Protein AF-A0A142BJ63-F1 (afdb_monomer)

pLDDT: mean 92.99, std 8.89, range [49.41, 98.56]

Organism: NCBI:txid570277

Foldseek 3Di:
DEAEPEAPQVHDLVVSLVVLLVVCVVPVPDPPDPAYEYEYFHQDPDPCVQQPQFKGKDWGSLLVSCVVNVVPDRYHYYYPLSDDPDDDDPDPDDDWAKAWADDNTMIMMGTHHPVGLHLLVRLLVLVVPPRDDDPVWPLVVQSVCSVVPRHPDDDPVVNVVSRSRNSVSNVVVVVVVD

Secondary structure (DSSP, 8-state):
-EEEEEE-TTS-HHHHHHHHHHHHHHHTTSTT---EEEEEE---S-GGGSS-SSEEEEE-HHHHHHHHHHTTS-EE--BSTT---S-----S-----EEEEE-SSEEEEEE--GGGTHHHHHHHHHHTSTT----SSHHHHHHHHHHTT--S--SHHHHHHHHHHHHHHHHHHHHH--

Structure (mmCIF, N/CA/C/O backbone):
data_AF-A0A142BJ63-F1
#
_entry.id   AF-A0A142BJ63-F1
#
loop_
_atom_site.group_PDB
_atom_site.id
_atom_site.type_symbol
_atom_site.label_atom_id
_atom_site.label_alt_id
_atom_site.label_comp_id
_atom_site.label_asym_id
_atom_site.label_entity_id
_atom_site.label_seq_id
_atom_site.pdbx_PDB_ins_code
_atom_site.Cartn_x
_atom_site.Cartn_y
_atom_site.Cartn_z
_atom_site.occupancy
_atom_site.B_iso_or_equiv
_atom_site.auth_seq_id
_atom_site.auth_comp_id
_atom_site.auth_asym_id
_atom_site.auth_atom_id
_atom_site.pdbx_PDB_model_num
ATOM 1 N N . MET A 1 1 ? -19.275 0.288 13.506 1.00 95.31 1 MET A N 1
ATOM 2 C CA . MET A 1 1 ? -18.939 1.720 13.629 1.00 95.31 1 MET A CA 1
ATOM 3 C C . MET A 1 1 ? -17.572 1.943 13.014 1.00 95.31 1 MET A C 1
ATOM 5 O O . MET A 1 1 ? -16.694 1.123 13.258 1.00 95.31 1 MET A O 1
ATOM 9 N N . PHE A 1 2 ? -17.399 3.014 12.244 1.00 96.75 2 PHE A N 1
ATOM 10 C CA . PHE A 1 2 ? -16.100 3.409 11.699 1.00 96.75 2 PHE A CA 1
ATOM 11 C C . PHE A 1 2 ? -15.553 4.609 12.475 1.00 96.75 2 PHE A C 1
ATOM 13 O O . PHE A 1 2 ? -16.287 5.568 12.704 1.00 96.75 2 PHE A O 1
ATOM 20 N N . LEU A 1 3 ? -14.291 4.533 12.898 1.00 97.50 3 LEU A N 1
ATOM 21 C CA . LEU A 1 3 ? -13.547 5.629 13.516 1.00 97.50 3 LEU A CA 1
ATOM 22 C C . LEU A 1 3 ? -12.537 6.151 12.506 1.00 97.50 3 LEU A C 1
ATOM 24 O O . LEU A 1 3 ? -11.517 5.508 12.274 1.00 97.50 3 LEU A O 1
ATOM 28 N N . ASP A 1 4 ? -12.851 7.280 11.883 1.00 96.25 4 ASP A N 1
ATOM 29 C CA . ASP A 1 4 ? -12.076 7.795 10.763 1.00 96.25 4 ASP A CA 1
ATOM 30 C C . ASP A 1 4 ? -11.052 8.857 11.191 1.00 96.25 4 ASP A C 1
ATOM 32 O O . ASP A 1 4 ? -11.410 9.960 11.607 1.00 96.25 4 ASP A O 1
ATOM 36 N N . ALA A 1 5 ? -9.771 8.515 11.072 1.00 95.56 5 ALA A N 1
ATOM 37 C CA . ALA A 1 5 ? -8.634 9.392 11.327 1.00 95.56 5 ALA A CA 1
ATOM 38 C C . ALA A 1 5 ? -8.115 10.108 10.068 1.00 95.56 5 ALA A C 1
ATOM 40 O O . ALA A 1 5 ? -7.161 10.880 10.155 1.00 95.56 5 ALA A O 1
ATOM 41 N N . ASN A 1 6 ? -8.752 9.910 8.911 1.00 94.19 6 ASN A N 1
ATOM 42 C CA . ASN A 1 6 ? -8.402 10.533 7.638 1.00 94.19 6 ASN A CA 1
ATOM 43 C C . ASN A 1 6 ? -6.927 10.293 7.241 1.00 94.19 6 ASN A C 1
ATOM 45 O O . ASN A 1 6 ? -6.412 9.177 7.325 1.00 94.19 6 ASN A O 1
ATOM 49 N N . PHE A 1 7 ? -6.250 11.329 6.734 1.00 94.19 7 PHE A N 1
ATOM 50 C CA . PHE A 1 7 ? -4.853 11.276 6.315 1.00 94.19 7 PHE A CA 1
ATOM 51 C C . PHE A 1 7 ? -3.913 11.498 7.506 1.00 94.19 7 PHE A C 1
ATOM 53 O O . PHE A 1 7 ? -3.945 12.562 8.120 1.00 94.19 7 PHE A O 1
ATOM 60 N N . ILE A 1 8 ? -3.042 10.528 7.797 1.00 95.00 8 ILE A N 1
ATOM 61 C CA . ILE A 1 8 ? -2.273 10.492 9.057 1.00 95.00 8 ILE A CA 1
ATOM 62 C C . ILE A 1 8 ? -0.755 10.671 8.897 1.00 95.00 8 ILE A C 1
ATOM 64 O O . ILE A 1 8 ? -0.024 10.512 9.870 1.00 95.00 8 ILE A O 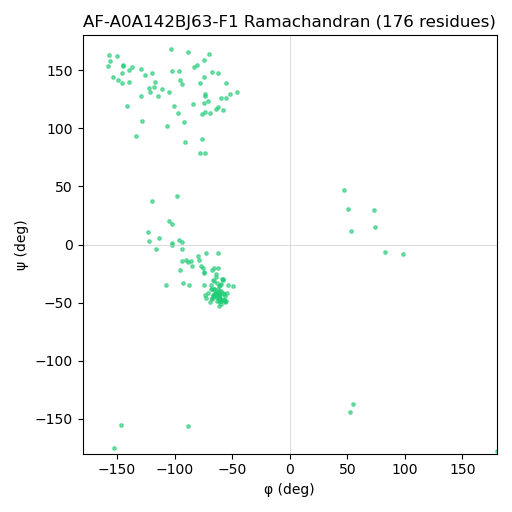1
ATOM 68 N N . ARG A 1 9 ? -0.240 10.963 7.693 1.00 93.06 9 ARG A N 1
ATOM 69 C CA . ARG A 1 9 ? 1.223 11.037 7.475 1.00 93.06 9 ARG A CA 1
ATOM 70 C C . ARG A 1 9 ? 1.896 12.215 8.169 1.00 93.06 9 ARG A C 1
ATOM 72 O O . ARG A 1 9 ? 3.018 12.066 8.638 1.00 93.06 9 ARG A O 1
ATOM 79 N N . ASP A 1 10 ? 1.200 13.341 8.248 1.00 91.38 10 ASP A N 1
ATOM 80 C CA . ASP A 1 10 ? 1.746 14.594 8.777 1.00 91.38 10 ASP A CA 1
ATOM 81 C C . ASP A 1 10 ? 1.270 14.864 10.219 1.00 91.38 10 ASP A C 1
ATOM 83 O O . ASP A 1 10 ? 1.329 15.992 10.704 1.00 91.38 10 ASP A O 1
ATOM 87 N N . ILE A 1 11 ? 0.766 13.828 10.902 1.00 92.00 11 ILE A N 1
ATOM 88 C CA . ILE A 1 11 ? 0.196 13.891 12.254 1.00 92.00 11 ILE A CA 1
ATOM 89 C C . ILE A 1 11 ? 0.907 12.861 13.142 1.00 92.00 11 ILE A C 1
ATOM 91 O O . ILE A 1 11 ? 1.282 11.778 12.684 1.00 92.00 11 ILE A O 1
ATOM 95 N N . SER A 1 12 ? 1.088 13.185 14.426 1.00 94.12 12 SER A N 1
ATOM 96 C CA . SER A 1 12 ? 1.651 12.249 15.403 1.00 94.12 12 SER A CA 1
ATOM 97 C C . SER A 1 12 ? 0.788 10.989 15.519 1.00 94.12 12 SER A C 1
ATOM 99 O O . SER A 1 12 ? -0.409 11.064 15.797 1.00 94.12 12 SER A O 1
ATOM 101 N N . GLN A 1 13 ? 1.413 9.823 15.348 1.00 93.25 13 GLN A N 1
ATOM 102 C CA . GLN A 1 13 ? 0.734 8.529 15.456 1.00 93.25 13 GLN A CA 1
ATOM 103 C C . GLN A 1 13 ? 0.191 8.280 16.867 1.00 93.25 13 GLN A C 1
ATOM 105 O O . GLN A 1 13 ? -0.884 7.699 17.002 1.00 93.25 13 GLN A O 1
ATOM 110 N N . ASP A 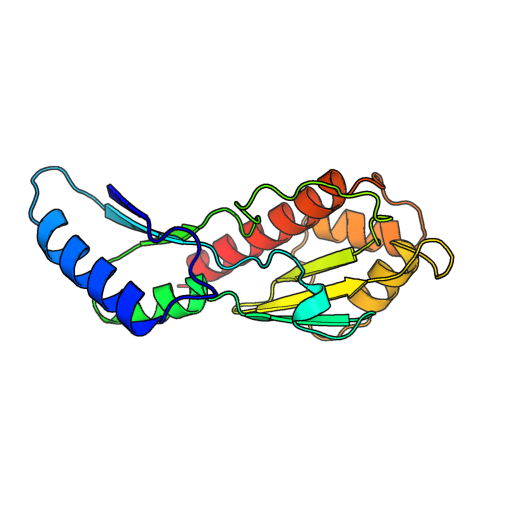1 14 ? 0.882 8.770 17.899 1.00 94.19 14 ASP A N 1
ATOM 111 C CA . ASP A 1 14 ? 0.429 8.650 19.287 1.00 94.19 14 ASP A CA 1
ATOM 112 C C . ASP A 1 14 ? -0.842 9.475 19.512 1.00 94.19 14 ASP A C 1
ATOM 114 O O . ASP A 1 14 ? -1.823 8.963 20.041 1.00 94.19 14 ASP A O 1
ATOM 118 N N . GLN A 1 15 ? -0.884 10.710 18.993 1.00 95.81 15 GLN A N 1
ATOM 119 C CA . GLN A 1 15 ? -2.080 11.557 19.082 1.00 95.81 15 GLN A CA 1
ATOM 120 C C . GLN A 1 15 ? -3.285 10.921 18.378 1.00 95.81 15 GLN A C 1
ATOM 122 O O . GLN A 1 15 ? -4.398 10.952 18.903 1.00 95.81 15 GLN A O 1
ATOM 127 N N . VAL A 1 16 ? -3.072 10.327 17.198 1.00 97.12 16 VAL A N 1
ATOM 128 C CA . VAL A 1 16 ? -4.134 9.617 16.469 1.00 97.12 16 VAL A CA 1
ATOM 129 C C . VAL A 1 16 ? -4.584 8.370 17.236 1.00 97.12 16 VAL A C 1
ATOM 131 O O . VAL A 1 16 ? -5.785 8.128 17.357 1.00 97.12 16 VAL A O 1
ATOM 134 N N . SER A 1 17 ? -3.642 7.593 17.780 1.00 96.94 17 SER A N 1
ATOM 135 C CA . SER A 1 17 ? -3.943 6.407 18.586 1.00 96.94 17 SER A CA 1
ATOM 136 C C . SER A 1 17 ? -4.782 6.760 19.812 1.00 96.94 17 SER A C 1
ATOM 138 O O . SER A 1 17 ? -5.789 6.100 20.059 1.00 96.94 17 SER A O 1
ATOM 140 N N . ASP A 1 18 ? -4.393 7.785 20.567 1.00 97.00 18 ASP A N 1
ATOM 141 C CA . ASP A 1 18 ? -5.086 8.184 21.793 1.00 97.00 18 ASP A CA 1
ATOM 142 C C . ASP A 1 18 ? -6.517 8.654 21.491 1.00 97.00 18 ASP A C 1
ATOM 144 O O . ASP A 1 18 ? -7.467 8.242 22.159 1.00 97.00 18 ASP A O 1
ATOM 148 N N . ALA A 1 19 ? -6.701 9.434 20.419 1.00 97.31 19 ALA A N 1
ATOM 149 C CA . ALA A 1 19 ? -8.019 9.898 19.987 1.00 97.31 19 ALA A CA 1
ATOM 150 C C . ALA A 1 19 ? -8.950 8.744 19.561 1.00 97.31 19 ALA A C 1
ATOM 152 O O . ALA A 1 19 ? -10.145 8.743 19.892 1.00 97.31 19 ALA A O 1
ATOM 153 N N . ILE A 1 20 ? -8.422 7.747 18.840 1.00 97.88 20 ILE A N 1
ATOM 154 C CA . ILE A 1 20 ? -9.187 6.552 18.455 1.00 97.88 20 ILE A CA 1
ATOM 155 C C . ILE A 1 20 ? -9.532 5.718 19.691 1.00 97.88 20 ILE A C 1
ATOM 157 O O . ILE A 1 20 ? -10.673 5.275 19.815 1.00 97.88 20 ILE A O 1
ATOM 161 N N . GLU A 1 21 ? -8.590 5.522 20.614 1.00 97.62 21 GLU A N 1
ATOM 162 C CA . GLU A 1 21 ? -8.817 4.754 21.839 1.00 97.62 21 GLU A CA 1
ATOM 163 C C . GLU A 1 21 ? -9.898 5.399 22.721 1.00 97.62 21 GLU A C 1
ATOM 165 O O . GLU A 1 21 ? -10.820 4.719 23.185 1.00 97.62 21 GLU A O 1
ATOM 170 N N . GLU A 1 22 ? -9.843 6.719 22.908 1.00 97.06 22 GLU A N 1
ATOM 171 C CA . GLU A 1 22 ? -10.862 7.456 23.656 1.00 97.06 22 GLU A CA 1
ATOM 172 C C . GLU A 1 22 ? -12.245 7.323 22.996 1.00 97.06 22 GLU A C 1
ATOM 174 O O . GLU A 1 22 ? -13.249 7.055 23.667 1.00 97.06 22 GLU A O 1
ATOM 179 N N . SER A 1 23 ? -12.303 7.457 21.668 1.00 97.25 23 SER A N 1
ATOM 180 C CA . SER A 1 23 ? -13.542 7.320 20.893 1.00 97.25 23 SER A CA 1
ATOM 181 C C . SER A 1 23 ? -14.104 5.900 20.966 1.00 97.25 23 SER A C 1
ATOM 183 O O . SER A 1 23 ? -15.306 5.716 21.171 1.00 97.25 23 SER A O 1
ATOM 185 N N . TYR A 1 24 ? -13.239 4.888 20.871 1.00 97.81 24 TYR A N 1
ATOM 186 C CA . TYR A 1 24 ? -13.602 3.481 21.006 1.00 97.81 24 TYR A CA 1
ATOM 187 C C . TYR A 1 24 ? -14.299 3.214 22.344 1.00 97.81 24 TYR A C 1
ATOM 189 O O . TYR A 1 24 ? -15.395 2.651 22.361 1.00 97.81 24 TYR A O 1
ATOM 197 N N . ARG A 1 25 ? -13.717 3.677 23.461 1.00 95.94 25 ARG A N 1
ATOM 198 C CA . ARG A 1 25 ? -14.267 3.470 24.816 1.00 95.94 25 ARG A CA 1
ATOM 199 C C . ARG A 1 25 ? -15.669 4.065 24.980 1.00 95.94 25 ARG A C 1
ATOM 201 O O . ARG A 1 25 ? -16.496 3.493 25.686 1.00 95.94 25 ARG A O 1
ATOM 208 N N . LYS A 1 26 ? -15.952 5.186 24.311 1.00 95.50 26 LYS A N 1
ATOM 209 C CA . LYS A 1 26 ? -17.279 5.827 24.307 1.00 95.50 26 LYS A CA 1
ATOM 210 C C . LYS A 1 26 ? -18.292 5.077 23.443 1.00 95.50 26 LYS A C 1
ATOM 212 O O . LYS A 1 26 ? -19.471 5.047 23.773 1.00 95.50 26 LYS A O 1
ATOM 217 N N . ILE A 1 27 ? -17.842 4.495 22.335 1.00 95.44 27 ILE A N 1
ATOM 218 C CA . ILE A 1 27 ? -18.713 3.897 21.316 1.00 95.44 27 ILE A CA 1
ATOM 219 C C . ILE A 1 27 ? -19.051 2.440 21.611 1.00 95.44 27 ILE A C 1
ATOM 221 O O . ILE A 1 27 ? -20.165 2.010 21.322 1.00 95.44 27 ILE A O 1
ATOM 225 N N . VAL A 1 28 ? -18.124 1.674 22.188 1.00 95.31 28 VAL A N 1
ATOM 226 C CA . VAL A 1 28 ? -18.321 0.236 22.428 1.00 95.31 28 V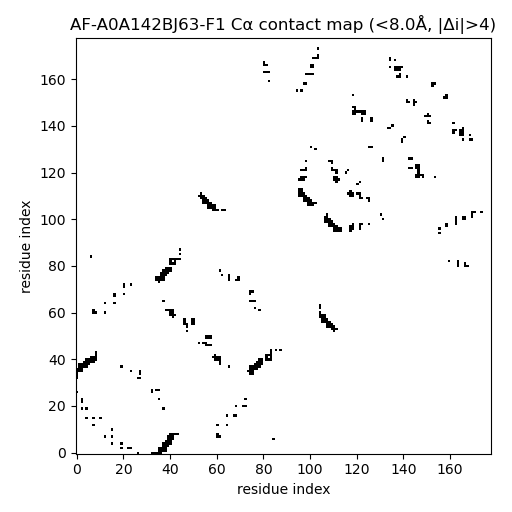AL A CA 1
ATOM 227 C C . VAL A 1 28 ? -19.457 -0.052 23.419 1.00 95.31 28 VAL A C 1
ATOM 229 O O . VAL A 1 28 ? -20.083 -1.104 23.356 1.00 95.31 28 VAL A O 1
ATOM 232 N N . SER A 1 29 ? -19.775 0.896 24.307 1.00 92.69 29 SER A N 1
ATOM 233 C CA . SER A 1 29 ? -20.882 0.780 25.265 1.00 92.69 29 SER A CA 1
ATOM 234 C C . SER A 1 29 ? -22.259 1.072 24.654 1.00 92.69 29 SER A C 1
ATOM 236 O O . SER A 1 29 ? -23.285 0.822 25.291 1.00 92.69 29 SER A O 1
ATOM 238 N N . ILE A 1 30 ? -22.313 1.587 23.420 1.00 95.62 30 ILE A N 1
ATOM 239 C CA . ILE A 1 30 ? -23.567 1.911 22.741 1.00 95.62 30 ILE A CA 1
ATOM 240 C C . ILE A 1 30 ? -24.244 0.615 22.285 1.00 95.62 30 ILE A C 1
ATOM 242 O O . ILE A 1 30 ? -23.709 -0.155 21.484 1.00 95.62 30 ILE A O 1
ATOM 246 N N . LYS A 1 31 ? -25.477 0.396 22.757 1.00 95.62 31 LYS A N 1
ATOM 247 C CA . LYS A 1 31 ? -26.289 -0.769 22.387 1.00 95.62 31 LYS A CA 1
ATOM 248 C C . LYS A 1 31 ? -26.434 -0.865 20.863 1.00 95.62 31 LYS A C 1
ATOM 250 O O . LYS A 1 31 ? -26.903 0.067 20.218 1.00 95.62 31 LYS A O 1
ATOM 255 N N . GLY A 1 32 ? -26.080 -2.024 20.307 1.00 94.62 32 GLY A N 1
ATOM 256 C CA . GLY A 1 32 ? -26.177 -2.313 18.872 1.00 94.62 32 GLY A CA 1
ATOM 257 C C . GLY A 1 32 ? -24.867 -2.152 18.096 1.00 94.62 32 GLY A C 1
ATOM 258 O O . GLY A 1 32 ? -24.800 -2.572 16.941 1.00 94.62 32 GLY A O 1
ATOM 259 N N . VAL A 1 33 ? -23.805 -1.618 18.707 1.00 95.44 33 VAL A N 1
ATOM 260 C CA . VAL A 1 33 ? -22.467 -1.631 18.101 1.00 95.44 33 VAL A CA 1
ATOM 261 C C . VAL A 1 33 ? -21.869 -3.032 18.228 1.00 95.44 33 VAL A C 1
ATOM 263 O O . VAL A 1 33 ? -21.571 -3.487 19.323 1.00 95.44 33 VAL A O 1
ATOM 266 N N . GLN A 1 34 ? -21.696 -3.719 17.096 1.00 94.50 34 GLN A N 1
ATOM 267 C CA . GLN A 1 34 ? -21.102 -5.065 17.062 1.00 94.50 34 GLN A CA 1
ATOM 268 C C . GLN A 1 34 ? -19.590 -5.053 16.832 1.00 94.50 34 GLN A C 1
ATOM 270 O O . GLN A 1 34 ? -18.884 -5.935 17.302 1.00 94.50 34 GLN A O 1
ATOM 275 N N . LYS A 1 35 ? -19.095 -4.077 16.066 1.00 95.69 35 LYS A N 1
ATOM 276 C CA . LYS A 1 35 ? -17.679 -3.960 15.714 1.00 95.69 35 LYS A CA 1
ATOM 277 C C . LYS A 1 35 ? -17.301 -2.504 15.530 1.00 95.69 35 LYS A C 1
ATOM 279 O O . LYS A 1 35 ? -18.076 -1.718 14.964 1.00 95.69 35 LYS A O 1
ATOM 284 N N . VAL A 1 36 ? -16.104 -2.160 15.976 1.00 97.81 36 VAL A N 1
ATOM 285 C CA . VAL A 1 36 ? -15.477 -0.865 15.725 1.00 97.81 36 VAL A CA 1
ATOM 286 C C . VAL A 1 36 ? -14.298 -1.093 14.792 1.00 97.81 36 VAL A C 1
ATOM 288 O O . VAL A 1 36 ? -13.544 -2.042 14.973 1.00 97.81 36 VAL A O 1
ATOM 291 N N . VAL A 1 37 ? -14.167 -0.272 13.757 1.00 97.94 37 VAL A N 1
ATOM 292 C CA . VAL A 1 37 ? -13.111 -0.387 12.745 1.00 97.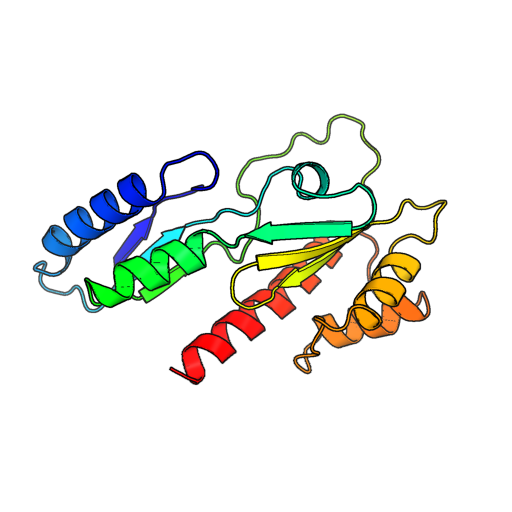94 37 VAL A CA 1
ATOM 293 C C . VAL A 1 37 ? -12.454 0.977 12.601 1.00 97.94 37 VAL A C 1
ATOM 295 O O . VAL A 1 37 ? -13.164 1.967 12.417 1.00 97.94 37 VAL A O 1
ATOM 298 N N . MET A 1 38 ? -11.128 1.047 12.708 1.00 97.56 38 MET A N 1
ATOM 299 C CA . MET A 1 38 ? -10.405 2.277 12.382 1.00 97.56 38 MET A CA 1
ATOM 300 C C . MET A 1 38 ? -10.353 2.462 10.868 1.00 97.56 38 MET A C 1
ATOM 302 O O . MET A 1 38 ? -10.220 1.485 10.140 1.00 97.56 38 MET A O 1
ATOM 306 N N . LEU A 1 39 ? -10.440 3.703 10.404 1.00 97.12 39 LEU A N 1
ATOM 307 C CA . LEU A 1 39 ? -10.145 4.091 9.032 1.00 97.12 39 LEU A CA 1
ATOM 308 C C . LEU A 1 39 ? -9.031 5.128 9.063 1.00 97.12 39 LEU A C 1
ATOM 310 O O . LEU A 1 39 ? -9.084 6.078 9.839 1.00 97.12 39 LEU A O 1
ATOM 314 N N . ALA A 1 40 ? -8.012 4.935 8.238 1.00 95.94 40 ALA A N 1
ATOM 315 C CA . ALA A 1 40 ? -6.971 5.926 8.022 1.00 95.94 40 ALA A CA 1
ATOM 316 C C . ALA A 1 40 ? -6.303 5.692 6.668 1.00 95.94 40 ALA A C 1
ATOM 318 O O . ALA A 1 40 ? -6.377 4.603 6.103 1.00 95.94 40 ALA A O 1
ATOM 319 N N . THR A 1 41 ? -5.587 6.691 6.164 1.00 95.31 41 THR A N 1
ATOM 320 C CA . THR A 1 41 ? -4.617 6.471 5.096 1.00 95.31 41 THR A CA 1
ATOM 321 C C . THR A 1 41 ? -3.355 7.281 5.314 1.00 95.31 41 THR A C 1
ATOM 323 O O . THR A 1 41 ? -3.376 8.384 5.859 1.00 95.31 41 THR A O 1
ATOM 326 N N . SER A 1 42 ? -2.234 6.764 4.831 1.00 95.31 42 SER A N 1
ATOM 327 C CA . SER A 1 42 ? -0.993 7.526 4.758 1.00 95.31 42 SER A CA 1
ATOM 328 C C . SER A 1 42 ? -0.421 7.605 3.349 1.00 95.31 42 SER A C 1
ATOM 330 O O . SER A 1 42 ? 0.712 8.057 3.187 1.00 95.31 42 SER A O 1
ATOM 332 N N . PHE A 1 43 ? -1.149 7.194 2.305 1.00 94.62 43 PHE A N 1
ATOM 333 C CA . PHE A 1 43 ? -0.569 7.149 0.962 1.00 94.62 43 PHE A CA 1
ATOM 334 C C . PHE A 1 43 ? -0.155 8.560 0.488 1.00 94.62 43 PHE A C 1
ATOM 336 O O . PHE A 1 43 ? -1.001 9.450 0.376 1.00 94.62 43 PHE A O 1
ATOM 343 N N . PRO A 1 44 ? 1.138 8.813 0.214 1.00 92.31 44 PRO A N 1
ATOM 344 C CA . PRO A 1 44 ? 1.651 10.170 0.063 1.00 92.31 44 PRO A CA 1
ATOM 345 C C . PRO A 1 44 ? 1.238 10.799 -1.270 1.00 92.31 44 PRO A C 1
ATOM 347 O O . PRO A 1 44 ? 0.925 10.120 -2.251 1.00 92.31 44 PRO A O 1
ATOM 350 N N . LYS A 1 45 ? 1.271 12.135 -1.333 1.00 88.62 45 LYS A N 1
ATOM 351 C CA . LYS A 1 45 ? 0.996 12.900 -2.568 1.00 88.62 45 LYS A CA 1
ATOM 352 C C . LYS A 1 45 ? 2.042 12.660 -3.637 1.00 88.62 45 LYS A C 1
ATOM 354 O O . LYS A 1 45 ? 1.723 12.536 -4.817 1.00 88.62 45 LYS A O 1
ATOM 359 N N . SER A 1 46 ? 3.291 12.551 -3.209 1.00 88.50 46 SER A N 1
ATOM 360 C CA . SER A 1 46 ? 4.413 12.236 -4.074 1.00 88.50 46 SER A CA 1
ATOM 361 C C . SER A 1 46 ? 5.263 11.150 -3.421 1.00 88.50 46 SER A C 1
ATOM 363 O O . SER A 1 46 ? 6.162 11.476 -2.652 1.00 88.50 46 SER A O 1
ATOM 365 N N . PRO A 1 47 ? 5.023 9.861 -3.727 1.00 89.44 47 PRO A N 1
ATOM 366 C CA . PRO A 1 47 ? 5.924 8.779 -3.328 1.00 89.44 47 PRO A CA 1
ATOM 367 C C . PRO A 1 47 ? 7.395 9.045 -3.668 1.00 89.44 47 PRO A C 1
ATOM 369 O O . PRO A 1 47 ? 8.271 8.741 -2.871 1.00 89.44 47 PRO A O 1
ATOM 372 N N . ALA A 1 48 ? 7.661 9.703 -4.803 1.00 89.19 48 ALA A N 1
ATOM 373 C CA . ALA A 1 48 ? 9.015 10.061 -5.223 1.00 89.19 48 ALA A CA 1
ATOM 374 C C . ALA A 1 48 ? 9.707 11.079 -4.297 1.00 89.19 48 ALA A C 1
ATOM 376 O O . ALA A 1 48 ? 10.926 11.172 -4.324 1.00 89.19 48 ALA A O 1
ATOM 377 N N . ALA A 1 49 ? 8.954 11.837 -3.491 1.00 90.06 49 ALA A N 1
ATOM 378 C CA . ALA A 1 49 ? 9.525 12.744 -2.494 1.00 90.06 49 ALA A CA 1
ATOM 379 C C . ALA A 1 49 ? 9.985 12.017 -1.216 1.00 90.06 49 ALA A C 1
ATOM 381 O O . ALA A 1 49 ? 10.695 12.610 -0.413 1.00 90.06 49 ALA A O 1
ATOM 382 N N . LEU A 1 50 ? 9.579 10.756 -1.025 1.00 88.62 50 LEU A N 1
ATOM 383 C CA . LEU A 1 50 ? 9.941 9.932 0.134 1.00 88.62 50 LEU A CA 1
ATOM 384 C C . LEU A 1 50 ? 11.036 8.900 -0.182 1.00 88.62 50 LEU A C 1
ATOM 386 O O . LEU A 1 50 ? 11.424 8.132 0.690 1.00 88.62 50 LEU A O 1
ATOM 390 N N . GLY A 1 51 ? 11.543 8.874 -1.415 1.00 89.69 51 GLY A N 1
ATOM 391 C CA . GLY A 1 51 ? 12.590 7.953 -1.848 1.00 89.69 51 GLY A CA 1
ATOM 392 C C . GLY A 1 51 ? 13.518 8.585 -2.880 1.00 89.69 51 GLY A C 1
ATOM 393 O O . GLY A 1 51 ? 13.671 9.804 -2.941 1.00 89.69 51 GLY A O 1
ATOM 394 N N . LYS A 1 52 ? 14.156 7.753 -3.708 1.00 90.19 52 LYS A N 1
ATOM 395 C CA . LYS A 1 52 ? 14.944 8.217 -4.858 1.00 90.19 52 LYS A CA 1
ATOM 396 C C . LYS A 1 52 ? 14.042 8.339 -6.088 1.00 90.19 52 LYS A C 1
ATOM 398 O O . LYS A 1 52 ? 12.936 7.802 -6.148 1.00 90.19 52 LYS A O 1
ATOM 403 N N . ASP A 1 53 ? 14.530 9.026 -7.118 1.00 88.44 53 ASP A N 1
ATOM 404 C CA . ASP A 1 53 ? 13.743 9.273 -8.334 1.00 88.44 53 ASP A CA 1
ATOM 405 C C . ASP A 1 53 ? 13.297 7.975 -9.039 1.00 88.44 53 ASP A C 1
ATOM 407 O O . ASP A 1 53 ? 12.152 7.902 -9.497 1.00 88.44 53 ASP A O 1
ATOM 411 N N . HIS A 1 54 ? 14.183 6.967 -9.092 1.00 94.38 54 HIS A N 1
ATOM 412 C CA . HIS A 1 54 ? 13.965 5.697 -9.800 1.00 94.38 54 HIS A CA 1
ATOM 413 C C . HIS A 1 54 ? 13.434 4.557 -8.922 1.00 94.38 54 HIS A C 1
ATOM 415 O O . HIS A 1 54 ? 12.818 3.621 -9.432 1.00 94.38 54 HIS A O 1
ATOM 421 N N . GLU A 1 55 ? 13.636 4.636 -7.610 1.00 96.06 55 GLU A N 1
ATOM 422 C CA . GLU A 1 55 ? 13.154 3.649 -6.649 1.00 96.06 55 GLU A CA 1
ATOM 423 C C . GLU A 1 55 ? 13.005 4.252 -5.256 1.00 96.06 55 GLU A C 1
ATOM 425 O O . GLU A 1 55 ? 13.662 5.235 -4.914 1.00 96.06 55 GLU A O 1
ATOM 430 N N . GLY A 1 56 ? 12.181 3.642 -4.421 1.00 96.62 56 GLY A N 1
ATOM 431 C CA . GLY A 1 56 ? 12.073 4.046 -3.030 1.00 96.62 56 GLY A CA 1
ATOM 432 C C . GLY A 1 56 ? 11.069 3.212 -2.269 1.00 96.62 56 GLY A C 1
ATOM 433 O O . GLY A 1 56 ? 10.471 2.278 -2.806 1.00 96.62 56 GLY A O 1
ATOM 434 N N . GLU A 1 57 ? 10.897 3.578 -1.009 1.00 97.00 57 GLU A N 1
ATOM 435 C CA . GLU A 1 57 ? 9.956 2.944 -0.106 1.00 97.00 57 GLU A CA 1
ATOM 436 C C . GLU A 1 57 ? 9.354 3.967 0.847 1.00 97.00 57 GLU A C 1
ATOM 438 O O . GLU A 1 57 ? 9.940 5.018 1.097 1.00 97.00 57 GLU A O 1
ATOM 443 N N . PHE A 1 58 ? 8.160 3.676 1.348 1.00 96.38 58 PHE A N 1
ATOM 444 C CA . PHE A 1 58 ? 7.495 4.507 2.343 1.00 96.38 58 PHE A CA 1
ATOM 445 C C . PHE A 1 58 ? 6.532 3.671 3.180 1.00 96.38 58 PHE A C 1
ATOM 447 O O . PHE A 1 58 ? 5.876 2.762 2.673 1.00 96.38 58 PHE A O 1
ATOM 454 N N . ASP A 1 59 ? 6.440 3.999 4.464 1.00 96.50 59 ASP A N 1
ATOM 455 C CA . ASP A 1 59 ? 5.649 3.241 5.434 1.00 96.50 59 ASP A CA 1
ATOM 456 C C . ASP A 1 59 ? 4.137 3.326 5.182 1.00 96.50 59 ASP A C 1
ATOM 458 O O . ASP A 1 59 ? 3.627 4.371 4.771 1.00 96.50 59 ASP A O 1
ATOM 462 N N . ILE A 1 60 ? 3.427 2.252 5.521 1.00 97.12 60 ILE A N 1
ATOM 463 C CA . ILE A 1 60 ? 1.971 2.169 5.666 1.00 97.12 60 ILE A CA 1
ATOM 464 C C . ILE A 1 60 ? 1.660 2.478 7.134 1.00 97.12 60 ILE A C 1
ATOM 466 O O . ILE A 1 60 ? 1.643 1.592 7.988 1.00 97.12 60 ILE A O 1
ATOM 470 N N . LEU A 1 61 ? 1.480 3.755 7.466 1.00 96.81 61 LEU A N 1
ATOM 471 C CA . LEU A 1 61 ? 1.339 4.183 8.864 1.00 96.81 61 LEU A CA 1
ATOM 472 C C . LEU A 1 61 ? 0.053 3.659 9.510 1.00 96.81 61 LEU A C 1
ATOM 474 O O . LEU A 1 61 ? 0.042 3.354 10.696 1.00 96.81 61 LEU A O 1
ATOM 478 N N . GLU A 1 62 ? -1.003 3.474 8.724 1.00 96.38 62 GLU A N 1
ATOM 479 C CA . GLU A 1 62 ? -2.266 2.897 9.175 1.00 96.38 62 GLU A CA 1
ATOM 480 C C . GLU A 1 62 ? -2.108 1.435 9.632 1.00 96.38 62 GLU A C 1
ATOM 482 O O . GLU A 1 62 ? -2.827 0.995 10.526 1.00 96.38 62 GLU A O 1
ATOM 487 N N . GLU A 1 63 ? -1.131 0.692 9.095 1.00 96.56 63 GLU A N 1
ATOM 488 C CA . GLU A 1 63 ? -0.770 -0.642 9.598 1.00 96.56 63 GLU A CA 1
ATOM 489 C C . GLU A 1 63 ? -0.146 -0.546 10.993 1.00 96.56 63 GLU A C 1
ATOM 491 O O . GLU A 1 63 ? -0.552 -1.259 11.909 1.00 96.56 63 GLU A O 1
ATOM 496 N N . LYS A 1 64 ? 0.809 0.374 11.177 1.00 95.88 64 LYS A N 1
ATOM 497 C CA . LYS A 1 64 ? 1.482 0.593 12.467 1.00 95.88 64 LYS A CA 1
ATOM 498 C C . LYS A 1 64 ? 0.488 1.047 13.538 1.00 95.88 64 LYS A C 1
ATOM 500 O O . LYS A 1 64 ? 0.493 0.525 14.652 1.00 95.88 64 LYS A O 1
ATOM 505 N N . LEU A 1 65 ? -0.401 1.972 13.179 1.00 97.12 65 LEU A N 1
ATOM 506 C CA . LEU A 1 65 ? -1.491 2.445 14.029 1.00 97.12 65 LEU A CA 1
ATOM 507 C C . LEU A 1 65 ? -2.396 1.287 14.473 1.00 97.12 65 LEU A C 1
ATOM 509 O O . LEU A 1 65 ? -2.660 1.133 15.665 1.00 97.12 65 LEU A O 1
ATOM 513 N N . TYR A 1 66 ? -2.808 0.428 13.540 1.00 96.94 66 TYR A N 1
ATOM 514 C CA . TYR A 1 66 ? -3.626 -0.743 13.848 1.00 96.94 66 TYR A CA 1
ATOM 515 C C . TYR A 1 66 ? -2.928 -1.742 14.768 1.00 96.94 66 TYR A C 1
ATOM 517 O O . TYR A 1 66 ? -3.529 -2.200 15.739 1.00 96.94 66 TYR A O 1
ATOM 525 N N . GLN A 1 67 ? -1.660 -2.064 14.514 1.00 95.25 67 GLN A N 1
ATOM 526 C CA . GLN A 1 67 ? -0.893 -2.967 15.376 1.00 95.25 67 GLN A CA 1
ATOM 527 C C . GLN A 1 67 ? -0.764 -2.427 16.805 1.00 95.25 67 GLN A C 1
ATOM 529 O O . GLN A 1 67 ? -0.776 -3.195 17.764 1.00 95.25 67 GLN A O 1
ATOM 534 N N . ASN A 1 68 ? -0.665 -1.107 16.967 1.00 95.50 68 ASN A N 1
ATOM 535 C CA . ASN A 1 68 ? -0.626 -0.481 18.284 1.00 95.50 68 ASN A CA 1
ATOM 536 C C . ASN A 1 68 ? -1.995 -0.496 18.974 1.00 95.50 68 ASN A C 1
ATOM 538 O O . ASN A 1 68 ? -2.073 -0.822 20.158 1.00 95.50 68 ASN A O 1
ATOM 542 N N . LEU A 1 69 ? -3.070 -0.180 18.250 1.00 97.12 69 LEU A N 1
ATOM 543 C CA . LEU A 1 69 ? -4.425 -0.133 18.803 1.00 97.12 69 LEU A CA 1
ATOM 544 C C . LEU A 1 69 ? -4.989 -1.518 19.129 1.00 97.12 69 LEU A C 1
ATOM 546 O O . LEU A 1 69 ? -5.577 -1.692 20.191 1.00 97.12 69 LEU A O 1
ATOM 550 N N . SER A 1 70 ? -4.776 -2.510 18.265 1.00 96.00 70 SER A N 1
ATOM 551 C CA . SER A 1 70 ? -5.275 -3.886 18.448 1.00 96.00 70 SER A CA 1
ATOM 552 C C . SER A 1 70 ? -4.705 -4.585 19.688 1.00 96.00 70 SER A C 1
ATOM 554 O O . SER A 1 70 ? -5.315 -5.510 20.214 1.00 96.00 70 SER A O 1
ATOM 556 N N . ARG A 1 71 ? -3.565 -4.114 20.214 1.00 95.88 71 ARG A N 1
ATOM 557 C CA . ARG A 1 71 ? -3.013 -4.565 21.506 1.00 95.88 71 ARG A CA 1
ATOM 558 C C . ARG A 1 71 ? -3.733 -3.965 22.717 1.00 95.88 71 ARG A C 1
ATOM 560 O O . ARG A 1 71 ? -3.570 -4.472 23.823 1.00 95.88 71 ARG A O 1
ATOM 567 N N . LYS A 1 72 ? -4.469 -2.867 22.533 1.00 96.00 72 LYS A N 1
ATOM 568 C CA . LYS A 1 72 ? -5.131 -2.103 23.602 1.00 96.00 72 LYS A CA 1
ATOM 569 C C . LYS A 1 72 ? -6.650 -2.287 23.602 1.00 96.00 72 LYS A C 1
ATOM 571 O O . LYS A 1 72 ? -7.263 -2.261 24.666 1.00 96.00 72 LYS A O 1
ATOM 576 N N . VAL A 1 73 ? -7.257 -2.435 22.423 1.00 96.50 73 VAL A N 1
ATOM 577 C CA . VAL A 1 73 ? -8.711 -2.487 22.217 1.00 96.50 73 VAL A CA 1
ATOM 578 C C . VAL A 1 73 ? -9.085 -3.458 21.091 1.00 96.50 73 VAL A C 1
ATOM 580 O O . VAL A 1 73 ? -8.303 -3.666 20.165 1.00 96.50 73 VAL A O 1
ATOM 583 N N . ASP A 1 74 ? -10.299 -4.016 21.139 1.00 96.12 74 ASP A N 1
ATO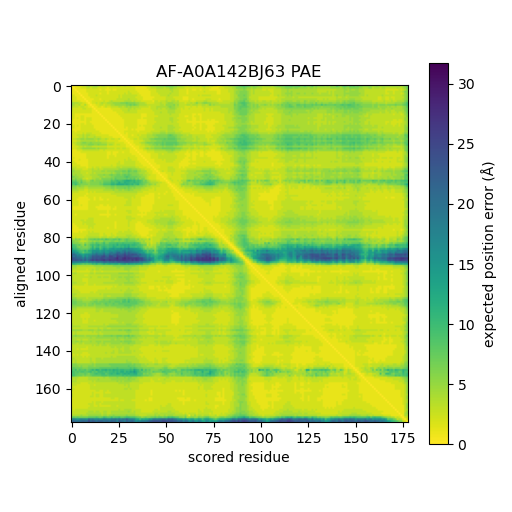M 584 C CA . ASP A 1 74 ? -10.853 -4.873 20.077 1.00 96.12 74 ASP A CA 1
ATOM 585 C C . ASP A 1 74 ? -11.345 -4.024 18.893 1.00 96.12 74 ASP A C 1
ATOM 587 O O . ASP A 1 74 ? -12.526 -3.695 18.754 1.00 96.12 74 ASP A O 1
ATOM 591 N N . ILE A 1 75 ? -10.400 -3.591 18.061 1.00 97.12 75 ILE A N 1
ATOM 592 C CA . ILE A 1 75 ? -10.659 -2.757 16.890 1.00 97.12 75 ILE A CA 1
ATOM 593 C C . ILE A 1 75 ? -10.271 -3.490 15.608 1.00 97.12 75 ILE A C 1
ATOM 595 O O . ILE A 1 75 ? -9.242 -4.152 15.534 1.00 97.12 75 ILE A O 1
ATOM 599 N N . GLY A 1 76 ? -11.091 -3.353 14.567 1.00 96.69 76 GLY A N 1
ATOM 600 C CA . GLY A 1 76 ? -10.779 -3.839 13.227 1.00 96.69 76 GLY A CA 1
ATOM 601 C C . GLY A 1 76 ? -9.909 -2.866 12.431 1.00 96.69 76 GLY A C 1
ATOM 602 O O . GLY A 1 76 ? -9.983 -1.651 12.615 1.00 96.69 76 GLY A O 1
ATOM 603 N N . TYR A 1 77 ? -9.137 -3.412 11.492 1.00 96.62 77 TYR A N 1
ATOM 604 C CA . TYR A 1 77 ? -8.407 -2.643 10.487 1.00 96.62 77 TYR A CA 1
ATOM 605 C C . TYR A 1 77 ? -9.331 -2.182 9.359 1.00 96.62 77 TYR A C 1
ATOM 607 O O . TYR A 1 77 ? -10.137 -2.964 8.850 1.00 96.62 77 TYR A O 1
ATOM 615 N N . GLY A 1 78 ? -9.147 -0.948 8.913 1.00 96.25 78 GLY A N 1
ATOM 616 C CA . GLY A 1 78 ? -9.718 -0.431 7.685 1.00 96.25 78 GLY A CA 1
ATOM 617 C C . GLY A 1 78 ? -8.910 0.767 7.196 1.00 96.25 78 GLY A C 1
ATOM 618 O O . GLY A 1 78 ? -8.228 1.448 7.963 1.00 96.25 78 GLY A O 1
ATOM 619 N N . ASP A 1 79 ? -8.952 0.993 5.893 1.00 96.44 79 ASP A N 1
ATOM 620 C CA . ASP A 1 79 ? -8.210 2.054 5.235 1.00 96.44 79 ASP A CA 1
ATOM 621 C C . ASP A 1 79 ? -8.923 2.489 3.952 1.00 96.44 79 ASP A C 1
ATOM 623 O O . ASP A 1 79 ? -10.020 2.026 3.628 1.00 96.44 79 ASP A O 1
ATOM 627 N N . TYR A 1 80 ? -8.291 3.388 3.207 1.00 94.44 80 TYR A N 1
ATOM 628 C CA . TYR A 1 80 ? -8.786 3.826 1.907 1.00 94.44 80 TYR A CA 1
ATOM 629 C C . TYR A 1 80 ? -8.084 3.087 0.767 1.00 94.44 80 TYR A C 1
ATOM 631 O O . TYR A 1 80 ? -7.665 3.715 -0.198 1.00 94.44 80 TYR A O 1
ATOM 639 N N . ALA A 1 81 ? -7.868 1.773 0.890 1.00 92.50 81 ALA A N 1
ATOM 640 C CA . ALA A 1 81 ? -7.173 0.954 -0.108 1.00 92.50 81 ALA A CA 1
ATOM 641 C C . ALA A 1 81 ? -5.814 1.536 -0.554 1.00 92.50 81 ALA A C 1
ATOM 643 O O . ALA A 1 81 ? -5.406 1.393 -1.712 1.00 92.50 81 ALA A O 1
ATOM 644 N N . SER A 1 82 ? -5.130 2.251 0.349 1.00 88.00 82 SER A N 1
ATOM 645 C CA . SER A 1 82 ? -3.893 2.977 0.051 1.00 88.00 82 SER A CA 1
ATOM 646 C C . SER A 1 82 ? -3.953 3.829 -1.232 1.00 88.00 82 SER A C 1
ATOM 648 O O . SER A 1 82 ? -3.053 3.796 -2.083 1.00 88.00 82 SER A O 1
ATOM 650 N N . ILE A 1 83 ? -5.024 4.610 -1.404 1.00 87.69 83 ILE A N 1
ATOM 651 C CA . ILE A 1 83 ? -5.074 5.717 -2.369 1.00 87.69 83 ILE A CA 1
ATOM 652 C C . ILE A 1 83 ? -4.900 7.060 -1.666 1.00 87.69 83 ILE A C 1
ATOM 654 O O . ILE A 1 83 ? -5.287 7.243 -0.516 1.00 87.69 83 ILE A O 1
ATOM 658 N N . ASN A 1 84 ? -4.310 8.021 -2.373 1.00 82.56 84 ASN A N 1
ATOM 659 C CA . ASN A 1 84 ? -4.247 9.381 -1.864 1.00 82.56 84 ASN A CA 1
ATOM 660 C C . ASN A 1 84 ? -5.632 10.036 -1.965 1.00 82.56 84 ASN A C 1
ATOM 662 O O . ASN A 1 84 ? -6.236 10.018 -3.037 1.00 82.56 84 ASN A O 1
ATOM 666 N N . THR A 1 85 ? -6.105 10.630 -0.873 1.00 79.25 85 THR A N 1
ATOM 667 C CA . THR A 1 85 ? -7.389 11.344 -0.794 1.00 79.25 85 THR A CA 1
ATOM 668 C C . THR A 1 85 ? -7.310 12.832 -1.115 1.00 79.25 85 THR A C 1
ATOM 670 O O . THR A 1 85 ? -8.333 13.471 -1.345 1.00 79.25 85 THR A O 1
ATOM 673 N N . GLN A 1 86 ? -6.112 13.407 -1.159 1.00 76.75 86 GLN A N 1
ATOM 674 C CA . GLN A 1 86 ? -5.889 14.787 -1.563 1.00 76.75 86 GLN A CA 1
ATOM 675 C C . GLN A 1 86 ? -6.061 14.926 -3.075 1.00 76.75 86 GLN A C 1
ATOM 677 O O . GLN A 1 86 ? -5.403 14.246 -3.868 1.00 76.75 86 GLN A O 1
ATOM 682 N N . GLN A 1 87 ? -6.900 15.875 -3.485 1.00 65.56 87 GLN A N 1
ATOM 683 C CA . GLN A 1 87 ? -7.032 16.239 -4.887 1.00 65.56 87 GLN A CA 1
ATOM 684 C C . GLN A 1 87 ? -5.708 16.830 -5.388 1.00 65.56 87 GLN A C 1
ATOM 686 O O . GLN A 1 87 ? -5.231 17.866 -4.920 1.00 65.56 87 GLN A O 1
ATOM 691 N N . ILE A 1 88 ? -5.086 16.149 -6.346 1.00 65.06 88 ILE A N 1
ATOM 692 C CA . ILE A 1 88 ? -3.872 16.633 -6.994 1.00 65.06 88 ILE A CA 1
ATOM 693 C C . ILE A 1 88 ? -4.307 17.417 -8.229 1.00 65.06 88 ILE A C 1
ATOM 695 O O . ILE A 1 88 ? -4.695 16.824 -9.233 1.00 65.06 88 ILE A O 1
ATOM 699 N N . GLU A 1 89 ? -4.234 18.749 -8.176 1.00 59.22 89 GLU A N 1
ATOM 700 C CA . GLU A 1 89 ? -4.262 19.548 -9.404 1.00 59.22 89 GLU A CA 1
ATOM 701 C C . GLU A 1 89 ? -3.095 19.102 -10.291 1.00 59.22 89 GLU A C 1
ATOM 703 O O . GLU A 1 89 ? -1.925 19.244 -9.919 1.00 59.22 89 GLU A O 1
ATOM 708 N N . ILE A 1 90 ? -3.401 18.542 -11.464 1.00 58.62 90 ILE A N 1
ATOM 709 C CA . ILE A 1 90 ? -2.393 18.156 -12.454 1.00 58.62 90 ILE A CA 1
ATOM 710 C C . ILE A 1 90 ? -1.871 19.445 -13.100 1.00 58.62 90 ILE A C 1
ATOM 712 O O . ILE A 1 90 ? -2.277 19.836 -14.192 1.00 58.62 90 ILE A O 1
ATOM 716 N N . LYS A 1 91 ? -0.976 20.149 -12.403 1.00 55.38 91 LYS A N 1
ATOM 717 C CA . LYS A 1 91 ? -0.283 21.320 -12.945 1.00 55.38 91 LYS A CA 1
ATOM 718 C C . LYS A 1 91 ? 0.804 20.847 -13.902 1.00 55.38 91 LYS A C 1
ATOM 720 O O . LYS A 1 91 ? 1.905 20.547 -13.460 1.00 55.38 91 LYS A O 1
ATOM 725 N N . GLY A 1 92 ? 0.474 20.722 -15.189 1.00 49.41 92 GLY A N 1
ATOM 726 C CA . GLY A 1 92 ? 1.415 20.741 -16.326 1.00 49.41 92 GLY A CA 1
ATOM 727 C C . GLY A 1 92 ? 2.619 19.782 -16.310 1.00 49.41 92 GLY A C 1
ATOM 728 O O . GLY A 1 92 ? 3.523 19.941 -17.124 1.00 49.41 92 GLY A O 1
ATOM 729 N N . GLY A 1 93 ? 2.670 18.805 -15.405 1.00 60.06 93 GLY A N 1
ATOM 730 C CA . GLY A 1 93 ? 3.781 17.871 -15.257 1.00 60.06 93 GLY A CA 1
ATOM 731 C C . GLY A 1 93 ? 3.553 16.589 -16.048 1.00 60.06 93 GLY A C 1
ATOM 732 O O . GLY A 1 93 ? 2.462 16.018 -16.036 1.00 60.06 93 GLY A O 1
ATOM 733 N N . THR A 1 94 ? 4.600 16.090 -16.708 1.00 69.69 94 THR A N 1
ATOM 734 C CA . THR A 1 94 ? 4.549 14.764 -17.334 1.00 69.69 94 THR A CA 1
ATOM 735 C C . THR A 1 94 ? 4.506 13.710 -16.234 1.00 69.69 94 THR A C 1
ATOM 737 O O . THR A 1 94 ? 5.472 13.539 -15.491 1.00 69.69 94 THR A O 1
ATOM 740 N N . PHE A 1 95 ? 3.385 12.995 -16.130 1.00 82.62 95 PHE A N 1
ATOM 741 C CA . PHE A 1 95 ? 3.284 11.815 -15.280 1.00 82.62 95 PHE A CA 1
ATOM 742 C C . PHE A 1 95 ? 4.430 10.842 -15.594 1.00 82.62 95 PHE A C 1
ATOM 744 O O . PHE A 1 95 ? 4.668 10.498 -16.757 1.00 82.62 95 PHE A O 1
ATOM 751 N N . VAL A 1 96 ? 5.130 10.398 -14.551 1.00 91.75 96 VAL A N 1
ATOM 752 C CA . VAL A 1 96 ? 6.225 9.438 -14.682 1.00 91.75 96 VAL A CA 1
ATOM 753 C C . VAL A 1 96 ? 5.707 8.048 -14.302 1.00 91.75 96 VAL A C 1
ATOM 755 O O . VAL A 1 96 ? 5.273 7.879 -13.160 1.00 91.75 96 VAL A O 1
ATOM 758 N N . PRO A 1 97 ? 5.754 7.075 -15.233 1.00 94.62 97 PRO A N 1
ATOM 759 C CA . PR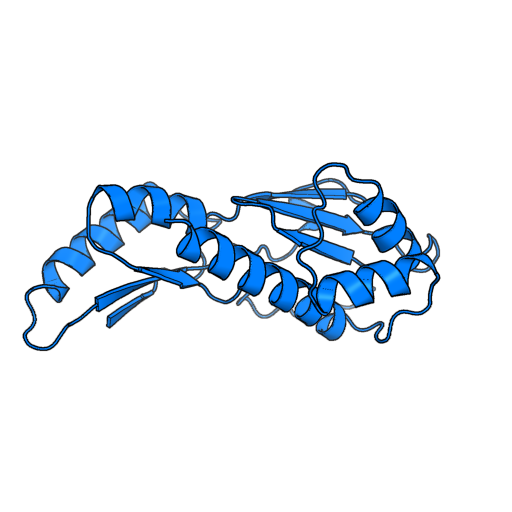O A 1 97 ? 5.398 5.681 -14.992 1.00 94.62 97 PRO A CA 1
ATOM 760 C C . PRO A 1 97 ? 6.006 5.131 -13.704 1.00 94.62 97 PRO A C 1
ATOM 762 O O . PRO A 1 97 ? 7.204 5.284 -13.463 1.00 94.62 97 PRO A O 1
ATOM 765 N N . ARG A 1 98 ? 5.176 4.480 -12.890 1.00 95.25 98 ARG A N 1
ATOM 766 C CA . ARG A 1 98 ? 5.567 3.885 -11.613 1.00 95.25 98 ARG A CA 1
ATOM 767 C C . ARG A 1 98 ? 4.778 2.608 -11.360 1.00 95.25 98 ARG A C 1
ATOM 769 O O . ARG A 1 98 ? 3.577 2.585 -11.616 1.00 95.25 98 ARG A O 1
ATOM 776 N N . ILE A 1 99 ? 5.461 1.590 -10.851 1.00 97.62 99 ILE A N 1
ATOM 777 C CA . ILE A 1 99 ? 4.856 0.366 -10.322 1.00 97.62 99 ILE A CA 1
ATOM 778 C C . ILE A 1 99 ? 5.156 0.330 -8.828 1.00 97.62 99 ILE A C 1
ATOM 780 O O . ILE A 1 99 ? 6.309 0.502 -8.430 1.00 97.62 99 ILE A O 1
ATOM 784 N N . ASP A 1 100 ? 4.107 0.148 -8.034 1.00 96.75 100 ASP A N 1
ATOM 785 C CA . ASP A 1 100 ? 4.141 0.073 -6.577 1.00 96.75 100 ASP A CA 1
ATOM 786 C C . ASP A 1 100 ? 3.641 -1.318 -6.156 1.00 96.75 100 ASP A C 1
ATOM 788 O O . ASP A 1 100 ? 2.601 -1.753 -6.652 1.00 96.75 100 ASP A O 1
ATOM 792 N N . ILE A 1 101 ? 4.316 -1.970 -5.211 1.00 97.00 101 ILE A N 1
ATOM 793 C CA . ILE A 1 101 ? 3.782 -3.142 -4.497 1.00 97.00 101 ILE A CA 1
ATOM 794 C C . ILE A 1 101 ? 3.930 -2.922 -2.993 1.00 97.00 101 ILE A C 1
ATOM 796 O O . ILE A 1 101 ? 4.818 -2.187 -2.550 1.00 97.00 101 ILE A O 1
ATOM 800 N N . CYS A 1 102 ? 3.037 -3.510 -2.200 1.00 96.94 102 CYS A N 1
ATOM 801 C CA . CYS A 1 102 ? 3.137 -3.432 -0.747 1.00 96.94 102 CYS A CA 1
ATOM 802 C C . CYS A 1 102 ? 3.854 -4.652 -0.170 1.00 96.94 102 CYS A C 1
ATOM 804 O O . CYS A 1 102 ? 3.645 -5.790 -0.583 1.00 96.94 102 CYS A O 1
ATOM 806 N N . LEU A 1 103 ? 4.664 -4.401 0.843 1.00 96.31 103 LEU A N 1
ATOM 807 C CA . LEU A 1 103 ? 5.090 -5.402 1.803 1.00 96.31 103 LEU A CA 1
ATOM 808 C C . LEU A 1 103 ? 4.051 -5.439 2.937 1.00 96.31 103 LEU A C 1
ATOM 810 O O . LEU A 1 103 ? 2.893 -5.061 2.745 1.00 96.31 103 LEU A O 1
ATOM 814 N N . GLU A 1 104 ? 4.441 -5.894 4.122 1.00 94.25 104 GLU A N 1
ATOM 815 C CA . GLU A 1 104 ? 3.542 -5.919 5.280 1.00 94.25 104 GLU A CA 1
ATOM 816 C C . GLU A 1 104 ? 3.225 -4.502 5.786 1.00 94.25 104 GLU A C 1
ATOM 818 O O . GLU A 1 104 ? 2.053 -4.135 5.925 1.00 94.25 104 GLU A O 1
ATOM 823 N N . ASP A 1 105 ? 4.260 -3.683 5.986 1.00 94.62 105 ASP A N 1
ATOM 824 C CA . ASP A 1 105 ? 4.192 -2.386 6.669 1.00 94.62 105 ASP A CA 1
ATOM 825 C C . ASP A 1 105 ? 4.675 -1.198 5.819 1.00 94.62 105 ASP A C 1
ATOM 827 O O . ASP A 1 105 ? 4.711 -0.066 6.302 1.00 94.62 105 ASP A O 1
ATOM 831 N N . LYS A 1 106 ? 5.045 -1.428 4.556 1.00 96.75 106 LYS A N 1
ATOM 832 C CA . LYS A 1 106 ? 5.540 -0.394 3.640 1.00 96.75 106 LYS A CA 1
ATOM 833 C C . LYS A 1 106 ? 5.204 -0.688 2.186 1.00 96.75 106 LYS A C 1
ATOM 835 O O . LYS A 1 106 ? 4.921 -1.821 1.813 1.00 96.75 106 LYS A O 1
ATOM 840 N N . PHE A 1 107 ? 5.287 0.335 1.350 1.00 97.75 107 PHE A N 1
ATOM 841 C CA . PHE A 1 107 ? 5.341 0.202 -0.100 1.00 97.75 107 PHE A CA 1
ATOM 842 C C . PHE A 1 107 ? 6.781 0.240 -0.585 1.00 97.75 107 PHE A C 1
ATOM 844 O O . PHE A 1 107 ? 7.598 0.969 -0.026 1.00 97.75 107 PHE A O 1
ATOM 851 N N . ILE A 1 108 ? 7.050 -0.465 -1.680 1.00 97.94 108 ILE A N 1
ATOM 852 C CA . ILE A 1 108 ? 8.236 -0.258 -2.510 1.00 97.94 108 ILE A CA 1
ATOM 853 C C . ILE A 1 108 ? 7.791 0.129 -3.919 1.00 97.94 108 ILE A C 1
ATOM 855 O O . ILE A 1 108 ? 6.742 -0.317 -4.392 1.00 97.94 108 ILE A O 1
ATOM 859 N N . TYR A 1 109 ? 8.578 0.960 -4.600 1.00 97.81 109 TYR A N 1
ATOM 860 C CA . TYR A 1 109 ? 8.257 1.392 -5.958 1.00 97.81 109 TYR A CA 1
ATOM 861 C C . TYR A 1 109 ? 9.460 1.398 -6.891 1.00 97.81 109 TYR A C 1
ATOM 863 O O . TYR A 1 109 ? 10.592 1.639 -6.469 1.00 97.81 109 TYR A O 1
ATOM 871 N N . LYS A 1 110 ? 9.179 1.218 -8.187 1.00 98.06 110 LYS A N 1
ATOM 872 C CA . LYS A 1 110 ? 10.102 1.457 -9.307 1.00 98.06 110 LYS A CA 1
ATOM 873 C C . LYS A 1 110 ? 9.481 2.469 -10.263 1.00 98.06 110 LYS A C 1
ATOM 875 O O . LYS A 1 110 ? 8.289 2.375 -10.570 1.00 98.06 110 LYS A O 1
ATOM 880 N N . ARG A 1 111 ? 10.258 3.460 -10.707 1.00 96.56 111 ARG A N 1
ATOM 881 C CA . ARG A 1 111 ? 9.755 4.638 -11.428 1.00 96.56 111 ARG A CA 1
ATOM 882 C C . ARG A 1 111 ? 10.700 5.063 -12.548 1.00 96.56 111 ARG A C 1
ATOM 884 O O . ARG A 1 111 ? 11.818 5.478 -12.285 1.00 96.56 111 ARG A O 1
ATOM 891 N N . TYR A 1 112 ? 10.233 5.045 -13.793 1.00 96.12 112 TYR A N 1
ATOM 892 C CA . TYR A 1 112 ? 11.067 5.373 -14.953 1.00 96.12 112 TYR A CA 1
ATOM 893 C C . TYR A 1 112 ? 10.309 6.219 -15.978 1.00 96.12 112 TYR A C 1
ATOM 895 O O . TYR A 1 112 ? 9.122 6.015 -16.244 1.00 96.12 112 TYR A O 1
ATOM 903 N N . ARG A 1 113 ? 10.993 7.211 -16.563 1.00 94.19 113 ARG A N 1
ATOM 904 C CA . ARG A 1 113 ? 10.418 8.117 -17.575 1.00 94.19 113 ARG A CA 1
ATOM 905 C C . ARG A 1 113 ? 10.179 7.379 -18.893 1.00 94.19 113 ARG A C 1
ATOM 907 O O . ARG A 1 113 ? 10.725 6.309 -19.136 1.00 94.19 113 ARG A O 1
ATOM 914 N N . ARG A 1 114 ? 9.374 7.973 -19.784 1.00 91.38 114 ARG A N 1
ATOM 915 C CA . ARG A 1 114 ? 9.054 7.377 -21.098 1.00 91.38 114 ARG A CA 1
ATOM 916 C C . ARG A 1 114 ? 10.292 7.107 -21.957 1.00 91.38 114 ARG A C 1
ATOM 918 O O . ARG A 1 114 ? 10.373 6.047 -22.559 1.00 91.38 114 ARG A O 1
ATOM 925 N N . HIS A 1 115 ? 11.249 8.035 -21.974 1.00 92.44 115 HIS A N 1
ATOM 926 C CA . HIS A 1 115 ? 12.522 7.868 -22.687 1.00 92.44 115 HIS A CA 1
ATOM 927 C C . HIS A 1 115 ? 13.479 6.883 -21.999 1.00 92.44 115 HIS A C 1
ATOM 929 O O . HIS A 1 115 ? 14.518 6.562 -22.556 1.00 92.44 115 HIS A O 1
ATOM 935 N N . ASP A 1 116 ? 13.132 6.417 -20.798 1.00 93.06 116 ASP A N 1
ATOM 936 C CA . ASP A 1 116 ? 13.964 5.569 -19.951 1.00 93.06 116 ASP A CA 1
ATOM 937 C C . ASP A 1 116 ? 13.282 4.215 -19.666 1.00 93.06 116 ASP A C 1
ATOM 939 O O . ASP A 1 116 ? 13.300 3.690 -18.558 1.00 93.06 116 ASP A O 1
ATOM 943 N N . GLY A 1 117 ? 12.585 3.668 -20.666 1.00 93.69 117 GLY A N 1
ATOM 944 C CA . GLY A 1 117 ? 11.974 2.334 -20.614 1.00 93.69 117 GLY A CA 1
ATOM 945 C C . GLY A 1 117 ? 10.606 2.240 -19.923 1.00 93.69 117 GLY A C 1
ATOM 946 O O . GLY A 1 117 ? 9.949 1.205 -20.028 1.00 93.69 117 GLY A O 1
ATOM 947 N N . SER A 1 118 ? 10.109 3.314 -19.293 1.00 94.81 118 SER A N 1
ATOM 948 C CA . SER A 1 118 ? 8.724 3.403 -18.795 1.00 94.81 118 SER A CA 1
ATOM 949 C C . SER A 1 118 ? 8.316 2.209 -17.899 1.00 94.81 118 SER A C 1
ATOM 951 O O . SER A 1 118 ? 9.122 1.696 -17.125 1.00 94.81 118 SER A O 1
ATOM 953 N N . TYR A 1 119 ? 7.058 1.761 -17.988 1.00 97.06 119 TYR A N 1
ATOM 954 C CA . TYR A 1 119 ? 6.516 0.636 -17.223 1.00 97.06 119 TYR A CA 1
ATOM 955 C C . TYR A 1 119 ? 7.262 -0.673 -17.450 1.00 97.06 119 TYR A C 1
ATOM 957 O O . TYR A 1 119 ? 7.336 -1.476 -16.527 1.00 97.06 119 TYR A O 1
ATOM 965 N N . GLN A 1 120 ? 7.850 -0.873 -18.633 1.00 97.88 120 GLN A N 1
ATOM 966 C CA . GLN A 1 120 ? 8.636 -2.070 -18.900 1.00 97.88 120 GLN A CA 1
ATOM 967 C C . GLN A 1 120 ? 9.857 -2.137 -17.986 1.00 97.88 120 GLN A C 1
ATOM 969 O O . GLN A 1 120 ? 10.061 -3.135 -17.297 1.00 97.88 120 GLN A O 1
ATOM 974 N N . ARG A 1 121 ? 10.612 -1.037 -17.895 1.00 98.12 121 ARG A N 1
ATOM 975 C CA . ARG A 1 121 ? 11.753 -0.952 -16.981 1.00 98.12 121 ARG A CA 1
ATOM 976 C C . ARG A 1 121 ? 11.310 -0.999 -15.518 1.00 98.12 121 ARG A C 1
ATOM 978 O O . ARG A 1 121 ? 11.973 -1.659 -14.720 1.00 98.12 121 ARG A O 1
ATOM 985 N N . CYS A 1 122 ? 10.184 -0.369 -15.164 1.00 98.12 122 CYS A N 1
ATOM 986 C CA . CYS A 1 122 ? 9.615 -0.493 -13.815 1.00 98.12 122 CYS A CA 1
ATOM 987 C C . CYS A 1 122 ? 9.362 -1.961 -13.450 1.00 98.12 122 CYS A C 1
ATOM 989 O O . CYS A 1 122 ? 9.779 -2.397 -12.383 1.00 98.12 122 CYS A O 1
ATOM 991 N N . ALA A 1 123 ? 8.713 -2.715 -14.339 1.00 98.44 123 ALA A N 1
ATOM 992 C CA . ALA A 1 123 ? 8.336 -4.101 -14.101 1.00 98.44 123 ALA A CA 1
ATOM 993 C C . ALA A 1 123 ? 9.557 -5.012 -14.013 1.00 98.44 123 ALA A C 1
ATOM 995 O O . ALA A 1 123 ? 9.672 -5.770 -13.059 1.00 98.44 123 ALA A O 1
ATOM 996 N N . GLN A 1 124 ? 10.509 -4.872 -14.940 1.00 98.56 124 GLN A N 1
ATOM 997 C CA . GLN A 1 124 ? 11.773 -5.614 -14.915 1.00 98.56 124 GLN A CA 1
ATOM 998 C C . GLN A 1 124 ? 12.529 -5.401 -13.597 1.00 98.56 124 GLN A C 1
ATOM 1000 O O . GLN A 1 124 ? 12.995 -6.357 -12.991 1.00 98.56 124 GLN A O 1
ATOM 1005 N N . ASN A 1 125 ? 12.610 -4.158 -13.113 1.00 98.44 125 ASN A N 1
ATOM 1006 C CA . ASN A 1 125 ? 13.272 -3.875 -11.838 1.00 98.44 125 ASN A CA 1
ATOM 1007 C C . ASN A 1 125 ? 12.436 -4.304 -10.625 1.00 98.44 125 ASN A C 1
ATOM 1009 O O . ASN A 1 125 ? 13.010 -4.539 -9.569 1.00 98.44 125 ASN A O 1
ATOM 1013 N N . MET A 1 126 ? 11.109 -4.400 -10.750 1.00 98.50 126 MET A N 1
ATOM 1014 C CA . MET A 1 126 ? 10.250 -4.895 -9.673 1.00 98.50 126 MET A CA 1
ATOM 1015 C C . MET A 1 126 ? 10.403 -6.407 -9.506 1.00 98.50 126 MET A C 1
ATOM 1017 O O . MET A 1 126 ? 10.609 -6.866 -8.391 1.00 98.50 126 MET A O 1
ATOM 1021 N N . VAL A 1 127 ? 10.385 -7.174 -10.602 1.00 98.19 127 VAL A N 1
ATOM 1022 C CA . VAL A 1 127 ? 10.544 -8.639 -10.539 1.00 98.19 127 VAL A CA 1
ATOM 1023 C C . VAL A 1 127 ? 11.945 -9.077 -10.104 1.00 98.19 127 VAL A C 1
ATOM 1025 O O . VAL A 1 127 ? 12.109 -10.190 -9.618 1.00 98.19 127 VAL A O 1
ATOM 1028 N N . LEU A 1 128 ? 12.950 -8.210 -10.273 1.00 98.00 128 LEU A N 1
ATOM 1029 C CA . LEU A 1 128 ? 14.313 -8.420 -9.777 1.00 98.00 128 LEU A CA 1
ATOM 1030 C C . LEU A 1 128 ? 14.506 -7.968 -8.320 1.00 98.00 128 LEU A C 1
ATOM 1032 O O . LEU A 1 128 ? 15.523 -8.306 -7.714 1.00 98.00 128 LEU A O 1
ATOM 1036 N N . ASP A 1 129 ? 13.578 -7.191 -7.754 1.00 98.06 129 ASP A N 1
ATOM 1037 C CA . ASP A 1 129 ? 13.647 -6.792 -6.349 1.00 98.06 129 ASP A CA 1
ATOM 1038 C C . ASP A 1 129 ? 13.291 -8.010 -5.489 1.00 98.06 129 ASP A C 1
ATOM 1040 O O . ASP A 1 129 ? 12.159 -8.482 -5.515 1.00 98.06 129 ASP A O 1
ATOM 1044 N N . GLY A 1 130 ? 14.247 -8.528 -4.713 1.00 97.38 130 GLY A N 1
ATOM 1045 C CA . GLY A 1 130 ? 14.057 -9.749 -3.915 1.00 97.38 130 GLY A CA 1
ATOM 1046 C C . GLY A 1 130 ? 12.964 -9.657 -2.840 1.00 97.38 130 GLY A C 1
ATOM 1047 O O . GLY A 1 130 ? 12.651 -10.657 -2.204 1.00 97.38 130 GLY A O 1
ATOM 1048 N N . ARG A 1 131 ? 12.390 -8.467 -2.621 1.00 97.25 131 ARG A N 1
ATOM 1049 C CA . ARG A 1 131 ? 11.242 -8.243 -1.732 1.00 97.25 131 ARG A CA 1
ATOM 1050 C C . ARG A 1 131 ? 9.896 -8.411 -2.444 1.00 97.25 131 ARG A C 1
ATOM 1052 O O . ARG A 1 131 ? 8.873 -8.492 -1.769 1.00 97.25 131 ARG A O 1
ATOM 1059 N N . TYR A 1 132 ? 9.871 -8.428 -3.777 1.00 97.62 132 TYR A N 1
ATOM 1060 C CA . TYR A 1 132 ? 8.663 -8.720 -4.540 1.00 97.62 132 TYR A CA 1
ATOM 1061 C C . TYR A 1 132 ? 8.310 -10.206 -4.409 1.00 97.62 132 TYR A C 1
ATOM 1063 O O . TYR A 1 132 ? 9.110 -11.082 -4.733 1.00 97.62 132 TYR A O 1
ATOM 1071 N N . SER A 1 133 ? 7.093 -10.482 -3.942 1.00 95.00 133 SER A N 1
ATOM 1072 C CA . SER A 1 133 ? 6.560 -11.835 -3.784 1.00 95.00 133 SER A CA 1
ATOM 1073 C C . SER A 1 133 ? 5.201 -11.911 -4.476 1.00 95.00 133 SER A C 1
ATOM 1075 O O . SER A 1 133 ? 4.244 -11.363 -3.932 1.00 95.00 133 SER A O 1
ATOM 1077 N N . PRO A 1 134 ? 5.087 -12.574 -5.641 1.00 96.25 134 PRO A N 1
ATOM 1078 C CA . PRO A 1 134 ? 3.814 -12.699 -6.343 1.00 96.25 134 PRO A CA 1
ATOM 1079 C C . PRO A 1 134 ? 2.722 -13.309 -5.456 1.00 96.25 134 PRO A C 1
ATOM 1081 O O . PRO A 1 134 ? 2.983 -14.273 -4.737 1.00 96.25 134 PRO A O 1
ATOM 1084 N N . LEU A 1 135 ? 1.503 -12.772 -5.542 1.00 96.69 135 LEU A N 1
ATOM 1085 C CA . LEU A 1 135 ? 0.324 -13.234 -4.794 1.00 96.69 135 LEU A CA 1
ATOM 1086 C C . LEU A 1 135 ? -0.630 -14.079 -5.660 1.00 96.69 135 LEU A C 1
ATOM 1088 O O . LEU A 1 135 ? -1.674 -14.523 -5.196 1.00 96.69 135 LEU A O 1
ATOM 1092 N N . GLY A 1 136 ? -0.296 -14.290 -6.939 1.00 96.69 136 GLY A N 1
ATOM 1093 C CA . GLY A 1 136 ? -1.154 -15.005 -7.890 1.00 96.69 136 GLY A CA 1
ATOM 1094 C C . GLY A 1 136 ? -2.370 -14.185 -8.330 1.00 96.69 136 GLY A C 1
ATOM 1095 O O . GLY A 1 136 ? -3.427 -14.742 -8.613 1.00 96.69 136 GLY A O 1
ATOM 1096 N N . THR A 1 137 ? -2.234 -12.860 -8.349 1.00 97.38 137 THR A N 1
ATOM 1097 C CA . THR A 1 137 ? -3.314 -11.913 -8.646 1.00 97.38 137 THR A CA 1
ATOM 1098 C C . THR A 1 137 ? -3.218 -11.345 -10.060 1.00 97.38 137 THR A C 1
ATOM 1100 O O . THR A 1 137 ? -2.175 -11.422 -10.709 1.00 97.38 137 THR A O 1
ATOM 1103 N N . TRP A 1 138 ? -4.283 -10.673 -10.512 1.00 97.81 138 TRP A N 1
ATOM 1104 C CA . TRP A 1 138 ? -4.254 -9.881 -11.748 1.00 97.81 138 TRP A CA 1
ATOM 1105 C C . TRP A 1 138 ? -3.103 -8.858 -11.756 1.00 97.81 138 TRP A C 1
ATOM 1107 O O . TRP A 1 138 ? -2.484 -8.620 -12.791 1.00 97.81 138 TRP A O 1
ATOM 1117 N N . ALA A 1 139 ? -2.756 -8.282 -10.600 1.00 97.94 139 ALA A N 1
ATOM 1118 C CA . ALA A 1 139 ? -1.623 -7.373 -10.507 1.00 97.94 139 ALA A CA 1
ATOM 1119 C C . ALA A 1 139 ? -0.290 -8.039 -10.882 1.00 97.94 139 ALA A C 1
ATOM 1121 O O . ALA A 1 139 ? 0.526 -7.429 -11.573 1.00 97.94 139 ALA A O 1
ATOM 1122 N N . ASP A 1 140 ? -0.081 -9.290 -10.468 1.00 98.25 140 ASP A N 1
ATOM 1123 C CA . ASP A 1 140 ? 1.126 -10.050 -10.804 1.00 98.25 140 ASP A CA 1
ATOM 1124 C C . ASP A 1 140 ? 1.186 -10.379 -12.297 1.00 98.25 140 ASP A C 1
ATOM 1126 O O . ASP A 1 140 ? 2.248 -10.284 -12.917 1.00 98.25 140 ASP A O 1
ATOM 1130 N N . GLU A 1 141 ? 0.039 -10.705 -12.896 1.00 98.19 141 GLU A N 1
ATOM 1131 C CA . GLU A 1 141 ? -0.078 -10.927 -14.338 1.00 98.19 141 GLU A CA 1
ATOM 1132 C C . GLU A 1 141 ? 0.287 -9.666 -15.128 1.00 98.19 141 GLU A C 1
ATOM 1134 O O . GLU A 1 141 ? 1.084 -9.740 -16.063 1.00 98.19 141 GLU A O 1
ATOM 1139 N N . GLU A 1 142 ? -0.214 -8.494 -14.730 1.00 98.38 142 GLU A N 1
ATOM 1140 C CA . GLU A 1 142 ? 0.104 -7.225 -15.396 1.00 98.38 142 GLU A CA 1
ATOM 1141 C C . GLU A 1 142 ? 1.563 -6.802 -15.203 1.00 98.38 142 GLU A C 1
ATOM 1143 O O . GLU A 1 142 ? 2.189 -6.308 -16.145 1.00 98.38 142 GLU A O 1
ATOM 1148 N N . ILE A 1 143 ? 2.142 -7.022 -14.017 1.00 98.38 143 ILE A N 1
ATOM 1149 C CA . ILE A 1 143 ? 3.574 -6.785 -13.784 1.00 98.38 143 ILE A CA 1
ATOM 1150 C C . ILE A 1 143 ? 4.400 -7.697 -14.697 1.00 98.38 143 ILE A C 1
ATOM 1152 O O . ILE A 1 143 ? 5.321 -7.221 -15.362 1.00 98.38 143 ILE A O 1
ATOM 1156 N N . LYS A 1 144 ? 4.041 -8.979 -14.808 1.00 98.00 144 LYS A N 1
ATOM 1157 C CA . LYS A 1 144 ? 4.712 -9.924 -15.708 1.00 98.00 144 LYS A CA 1
ATOM 1158 C C . LYS A 1 144 ? 4.548 -9.538 -17.180 1.00 98.00 144 LYS A C 1
ATOM 1160 O O . LYS A 1 144 ? 5.524 -9.518 -17.915 1.00 98.00 144 LYS A O 1
ATOM 1165 N N . LEU A 1 145 ? 3.351 -9.170 -17.633 1.00 98.12 145 LEU A N 1
ATOM 1166 C CA . LEU A 1 145 ? 3.138 -8.696 -19.008 1.00 98.12 145 LEU A CA 1
ATOM 1167 C C . LEU A 1 145 ? 3.935 -7.419 -19.296 1.00 98.12 145 LEU A C 1
ATOM 1169 O O . LEU A 1 145 ? 4.453 -7.228 -20.402 1.00 98.12 145 LEU A O 1
ATOM 1173 N N . ALA A 1 146 ? 4.070 -6.542 -18.302 1.00 97.94 146 ALA A N 1
ATOM 1174 C CA . ALA A 1 146 ? 4.850 -5.327 -18.434 1.00 97.94 146 ALA A CA 1
ATOM 1175 C C . ALA A 1 146 ? 6.345 -5.589 -18.632 1.00 97.94 146 ALA A C 1
ATOM 1177 O O . ALA A 1 146 ? 6.947 -4.803 -19.362 1.00 97.94 146 ALA A O 1
ATOM 1178 N N . THR A 1 147 ? 6.943 -6.665 -18.094 1.00 98.06 147 THR A N 1
ATOM 1179 C CA . THR A 1 147 ? 8.377 -6.964 -18.326 1.00 98.06 147 THR A CA 1
ATOM 1180 C C . THR A 1 147 ? 8.713 -7.120 -19.809 1.00 98.06 147 THR A C 1
ATOM 1182 O O . THR A 1 147 ? 9.803 -6.737 -20.247 1.00 98.06 147 THR A O 1
ATOM 1185 N N . ASP A 1 148 ? 7.740 -7.593 -20.589 1.00 96.31 148 ASP A N 1
ATOM 1186 C CA . ASP A 1 148 ? 7.831 -7.810 -22.035 1.00 96.31 148 ASP A CA 1
ATOM 1187 C C . ASP A 1 148 ? 7.274 -6.630 -22.852 1.00 96.31 148 ASP A C 1
ATOM 1189 O O . ASP A 1 148 ? 7.186 -6.700 -24.078 1.00 96.31 148 ASP A O 1
ATOM 1193 N N . GLY A 1 149 ? 6.853 -5.547 -22.190 1.00 94.12 149 GLY A N 1
ATOM 1194 C CA . GLY A 1 149 ? 6.224 -4.391 -22.833 1.00 94.12 149 GLY A CA 1
ATOM 1195 C C . GLY A 1 149 ? 4.780 -4.627 -23.301 1.00 94.12 149 GLY A C 1
ATOM 1196 O O . GLY A 1 149 ? 4.258 -3.816 -24.066 1.00 94.12 149 GLY A O 1
ATOM 1197 N N . LYS A 1 150 ? 4.119 -5.697 -22.834 1.00 94.69 150 LYS A N 1
ATOM 1198 C CA . LYS A 1 150 ? 2.784 -6.158 -23.272 1.00 94.69 150 LYS A CA 1
ATOM 1199 C C . LYS A 1 150 ? 1.650 -5.850 -22.280 1.00 94.69 150 LYS A C 1
ATOM 1201 O O . LYS A 1 150 ? 0.613 -6.498 -22.323 1.00 94.69 150 LYS A O 1
ATOM 1206 N N . HIS A 1 151 ? 1.845 -4.895 -21.374 1.00 88.75 151 HIS A N 1
ATOM 1207 C CA . HIS A 1 151 ? 0.841 -4.521 -20.369 1.00 88.75 151 HIS A CA 1
ATOM 1208 C C . HIS A 1 151 ? -0.450 -3.979 -20.991 1.00 88.75 151 HIS A C 1
ATOM 1210 O O . HIS A 1 151 ? -0.414 -3.274 -22.006 1.00 88.75 151 HIS A O 1
ATOM 1216 N N . SER A 1 152 ? -1.577 -4.231 -20.326 1.00 90.06 152 SER A N 1
ATOM 1217 C CA . SER A 1 152 ? -2.906 -3.891 -20.848 1.00 90.06 152 SER A CA 1
ATOM 1218 C C . SER A 1 152 ? -3.229 -2.393 -20.755 1.00 90.06 152 SER A C 1
ATOM 1220 O O . SER A 1 152 ? -4.079 -1.894 -21.494 1.00 90.06 152 SER A O 1
ATOM 1222 N N . GLY A 1 153 ? -2.543 -1.636 -19.886 1.00 89.94 153 GLY A N 1
ATOM 1223 C CA . GLY A 1 153 ? -2.817 -0.211 -19.683 1.00 89.94 153 GLY A CA 1
ATOM 1224 C C . GLY A 1 153 ? -1.598 0.661 -19.378 1.00 89.94 153 GLY A C 1
ATOM 1225 O O . GLY A 1 153 ? -0.628 0.255 -18.746 1.00 89.94 153 GLY A O 1
ATOM 1226 N N . ARG A 1 154 ? -1.655 1.916 -19.840 1.00 88.25 154 ARG A N 1
ATOM 1227 C CA . ARG A 1 154 ? -0.573 2.920 -19.721 1.00 88.25 154 ARG A CA 1
ATOM 1228 C C . ARG A 1 154 ? -0.952 4.137 -18.879 1.00 88.25 154 ARG A C 1
ATOM 1230 O O . ARG A 1 154 ? -0.133 5.041 -18.708 1.00 88.25 154 ARG A O 1
ATOM 1237 N N . SER A 1 155 ? -2.199 4.211 -18.418 1.00 91.06 155 SER A N 1
ATOM 1238 C CA . SER A 1 155 ? -2.684 5.354 -17.651 1.00 91.06 155 SER A CA 1
ATOM 1239 C C . SER A 1 155 ? -2.250 5.255 -16.184 1.00 91.06 155 SER A C 1
ATOM 1241 O O . SER A 1 155 ? -2.092 4.154 -15.653 1.00 91.06 155 SER A O 1
ATOM 1243 N N . PRO A 1 156 ? -2.136 6.394 -15.480 1.00 88.88 156 PRO A N 1
ATOM 1244 C CA . PRO A 1 156 ? -1.949 6.394 -14.033 1.00 88.88 156 PRO A CA 1
ATOM 1245 C C . PRO A 1 156 ? -3.035 5.597 -13.301 1.00 88.88 156 PRO A C 1
ATOM 1247 O O . PRO A 1 156 ? -2.725 4.839 -12.389 1.00 88.88 156 PRO A O 1
ATOM 1250 N N . SER A 1 157 ? -4.297 5.732 -13.724 1.00 91.00 157 SER A N 1
ATOM 1251 C CA . SER A 1 157 ? -5.435 5.034 -13.114 1.00 91.00 157 SER A CA 1
ATOM 1252 C C . SER A 1 157 ? -5.326 3.514 -13.224 1.00 91.00 157 SER A C 1
ATOM 1254 O O . SER A 1 157 ? -5.628 2.820 -12.259 1.00 91.00 157 SER A O 1
ATOM 1256 N N . PHE A 1 158 ? -4.837 3.002 -14.356 1.00 95.06 158 PHE A N 1
ATOM 1257 C CA . PHE A 1 158 ? -4.627 1.572 -14.558 1.00 95.06 158 PHE A CA 1
ATOM 1258 C C . PHE A 1 158 ? -3.621 1.012 -13.550 1.00 95.06 158 PHE A C 1
ATOM 1260 O O . PHE A 1 158 ? -3.898 0.039 -12.858 1.00 95.06 158 PHE A O 1
ATOM 1267 N N . TRP A 1 159 ? -2.479 1.680 -13.391 1.00 95.19 159 TRP A N 1
ATOM 1268 C CA . TRP A 1 159 ? -1.432 1.221 -12.475 1.00 95.19 159 TRP A CA 1
ATOM 1269 C C . TRP A 1 159 ? -1.763 1.463 -10.999 1.00 95.19 159 TRP A C 1
ATOM 1271 O O . TRP A 1 159 ? -1.284 0.733 -10.134 1.00 95.19 159 TRP A O 1
ATOM 1281 N N . ILE A 1 160 ? -2.638 2.428 -10.700 1.00 94.19 160 ILE A N 1
ATOM 1282 C CA . ILE A 1 160 ? -3.269 2.538 -9.380 1.00 94.19 160 ILE A CA 1
ATOM 1283 C C . ILE A 1 160 ? -4.176 1.327 -9.121 1.00 94.19 160 ILE A C 1
ATOM 1285 O O . ILE A 1 160 ? -4.112 0.771 -8.031 1.00 94.19 160 ILE A O 1
ATOM 1289 N N . ALA A 1 161 ? -4.969 0.881 -10.100 1.00 96.25 161 ALA A N 1
ATOM 1290 C CA . ALA A 1 161 ? -5.812 -0.307 -9.949 1.00 96.25 161 ALA A CA 1
ATOM 1291 C C . ALA A 1 161 ? -4.982 -1.586 -9.742 1.00 96.25 161 ALA A C 1
ATOM 1293 O O . ALA A 1 161 ? -5.300 -2.368 -8.849 1.00 96.25 161 ALA A O 1
ATOM 1294 N N . VAL A 1 162 ? -3.883 -1.755 -10.491 1.00 97.62 162 VAL A N 1
ATOM 1295 C CA . VAL A 1 162 ? -2.905 -2.843 -10.284 1.00 97.62 162 VAL A CA 1
ATOM 1296 C C . VAL A 1 162 ? -2.377 -2.823 -8.843 1.00 97.62 162 VAL A C 1
ATOM 1298 O O . VAL A 1 162 ? -2.438 -3.837 -8.150 1.00 97.62 162 VAL A O 1
ATOM 1301 N N . ARG A 1 163 ? -1.947 -1.656 -8.338 1.00 97.00 163 ARG A N 1
ATOM 1302 C CA . ARG A 1 163 ? -1.499 -1.512 -6.941 1.00 97.00 163 ARG A CA 1
ATOM 1303 C C . ARG A 1 163 ? -2.596 -1.876 -5.941 1.00 97.00 163 ARG A C 1
ATOM 1305 O O . ARG A 1 163 ? -2.311 -2.585 -4.984 1.00 97.00 163 ARG A O 1
ATOM 1312 N N . ILE A 1 164 ? -3.820 -1.376 -6.127 1.00 97.38 164 ILE A N 1
ATOM 1313 C CA . ILE A 1 164 ? -4.950 -1.646 -5.221 1.00 97.38 164 ILE A CA 1
ATOM 1314 C C . ILE A 1 164 ? -5.249 -3.143 -5.174 1.00 97.38 164 ILE A C 1
ATOM 1316 O O . ILE A 1 164 ? -5.452 -3.684 -4.092 1.00 97.38 164 ILE A O 1
ATOM 1320 N N . ASN A 1 165 ? -5.247 -3.819 -6.326 1.00 97.88 165 ASN A N 1
ATOM 1321 C CA . ASN A 1 165 ? -5.497 -5.254 -6.397 1.00 97.88 165 ASN A CA 1
ATOM 1322 C C . ASN A 1 165 ? -4.458 -6.052 -5.595 1.00 97.88 165 ASN A C 1
ATOM 1324 O O . ASN A 1 165 ? -4.837 -6.864 -4.749 1.00 97.88 165 ASN A O 1
ATOM 1328 N N . TYR A 1 166 ? -3.170 -5.758 -5.791 1.00 98.06 166 TYR A N 1
ATOM 1329 C CA . TYR A 1 166 ? -2.099 -6.366 -5.002 1.00 98.06 166 TYR A CA 1
ATOM 1330 C C . TYR A 1 166 ? -2.252 -6.038 -3.506 1.00 98.06 166 TYR A C 1
ATOM 1332 O O . TYR A 1 166 ? -2.198 -6.920 -2.652 1.00 98.06 166 TYR A O 1
ATOM 1340 N N . TYR A 1 167 ? -2.493 -4.764 -3.184 1.00 97.62 167 TYR A N 1
ATOM 1341 C CA . TYR A 1 167 ? -2.582 -4.266 -1.815 1.00 97.62 167 TYR A CA 1
ATOM 1342 C C . TYR A 1 167 ? -3.711 -4.907 -1.013 1.00 97.62 167 TYR A C 1
ATOM 1344 O O . TYR A 1 167 ? -3.472 -5.442 0.067 1.00 97.62 167 TYR A O 1
ATOM 1352 N N . VAL A 1 168 ? -4.935 -4.884 -1.541 1.00 96.81 168 VAL A N 1
ATOM 1353 C CA . VAL A 1 168 ? -6.098 -5.462 -0.863 1.00 96.81 168 VAL A CA 1
ATOM 1354 C C . VAL A 1 168 ? -5.897 -6.960 -0.656 1.00 96.81 168 VAL A C 1
ATOM 1356 O O . VAL A 1 168 ? -6.164 -7.449 0.440 1.00 96.81 168 VAL A O 1
ATOM 1359 N N . THR A 1 169 ? -5.356 -7.670 -1.652 1.00 97.06 169 THR A N 1
ATOM 1360 C CA . THR A 1 169 ? -5.051 -9.104 -1.522 1.00 97.06 169 THR A CA 1
ATOM 1361 C C . THR A 1 169 ? -4.059 -9.348 -0.390 1.00 97.06 169 THR A C 1
ATOM 1363 O O . THR A 1 169 ? -4.357 -10.111 0.527 1.00 97.06 169 THR A O 1
ATOM 1366 N N . LYS A 1 170 ? -2.933 -8.620 -0.376 1.00 96.19 170 LYS A N 1
ATOM 1367 C CA . LYS A 1 170 ? -1.932 -8.731 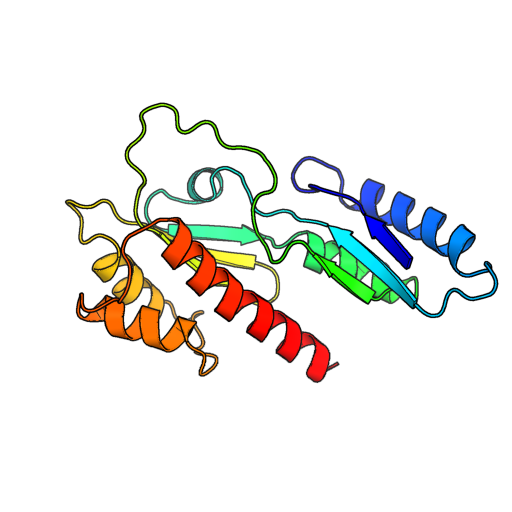0.691 1.00 96.19 170 LYS A CA 1
ATOM 1368 C C . LYS A 1 170 ? -2.535 -8.450 2.064 1.00 96.19 170 LYS A C 1
ATOM 1370 O O . LYS A 1 170 ? -2.252 -9.164 3.025 1.00 96.19 170 LYS A O 1
ATOM 1375 N N . LYS A 1 171 ? -3.380 -7.418 2.174 1.00 95.31 171 LYS A N 1
ATOM 1376 C CA . LYS A 1 171 ? -4.030 -7.080 3.440 1.00 95.31 171 LYS A CA 1
ATOM 1377 C C . LYS A 1 171 ? -4.977 -8.192 3.888 1.00 95.31 171 LYS A C 1
ATOM 1379 O O . LYS A 1 171 ? -4.897 -8.560 5.054 1.00 95.31 171 LYS A O 1
ATOM 1384 N N . VAL A 1 172 ? -5.791 -8.770 3.003 1.00 94.94 172 VAL A N 1
ATOM 1385 C CA . VAL A 1 172 ? -6.671 -9.909 3.330 1.00 94.94 172 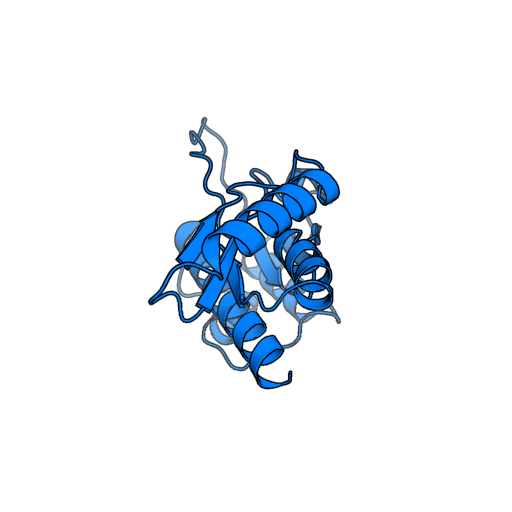VAL A CA 1
ATOM 1386 C C . VAL A 1 172 ? -5.873 -11.135 3.784 1.00 94.94 172 VAL A C 1
ATOM 1388 O O . VAL A 1 172 ? -6.211 -11.713 4.817 1.00 94.94 172 VAL A O 1
ATOM 1391 N N . GLU A 1 173 ? -4.794 -11.499 3.086 1.00 94.56 173 GLU A N 1
ATOM 1392 C CA . GLU A 1 173 ? -3.920 -12.613 3.488 1.00 94.56 173 GLU A CA 1
ATOM 1393 C C . GLU A 1 173 ? -3.353 -12.411 4.896 1.00 94.56 173 GLU A C 1
ATOM 1395 O O . GLU A 1 173 ? -3.480 -13.290 5.746 1.00 94.56 173 GLU A O 1
ATOM 1400 N N . MET A 1 174 ? -2.817 -11.219 5.189 1.00 93.19 174 MET A N 1
ATOM 1401 C CA . MET A 1 174 ? -2.272 -10.890 6.513 1.00 93.19 174 MET A CA 1
ATOM 1402 C C . MET A 1 174 ? -3.299 -11.035 7.647 1.00 93.19 174 MET A C 1
ATOM 1404 O O . MET A 1 174 ? -2.909 -11.310 8.775 1.00 93.19 174 MET A O 1
ATOM 1408 N N . ARG A 1 175 ? -4.598 -10.832 7.376 1.00 91.00 175 ARG A N 1
ATOM 1409 C CA . ARG A 1 175 ? -5.669 -10.964 8.388 1.00 91.00 175 ARG A CA 1
ATOM 1410 C C . ARG A 1 175 ? -6.302 -12.350 8.416 1.00 91.00 175 ARG A C 1
ATOM 1412 O O . ARG A 1 175 ? -7.024 -12.640 9.355 1.00 91.00 175 ARG A O 1
ATOM 1419 N N . SER A 1 176 ? -6.062 -13.179 7.404 1.00 87.00 176 SER A N 1
ATOM 1420 C CA . SER A 1 176 ? -6.542 -14.567 7.377 1.00 87.00 176 SER A CA 1
ATOM 1421 C C . SER A 1 176 ? -5.594 -15.517 8.116 1.00 87.00 176 SER A C 1
ATOM 1423 O O . SER A 1 176 ? -5.981 -16.628 8.461 1.00 87.00 176 SER A O 1
ATOM 1425 N N . LEU A 1 177 ? -4.349 -15.081 8.332 1.00 65.12 177 LEU A N 1
ATOM 1426 C CA . LEU A 1 177 ? -3.302 -15.804 9.059 1.00 65.12 177 LEU A CA 1
ATOM 1427 C C . LEU A 1 177 ? -3.227 -15.442 10.556 1.00 65.12 177 LEU A C 1
ATOM 1429 O O . LEU A 1 177 ? -2.399 -16.015 11.264 1.00 65.12 177 LEU A O 1
ATOM 1433 N N . ALA A 1 178 ? -4.042 -14.487 11.012 1.00 51.97 178 ALA A N 1
ATOM 1434 C CA . ALA A 1 178 ? -4.119 -14.010 12.394 1.00 51.97 178 ALA A CA 1
ATOM 1435 C C . ALA A 1 178 ? -5.361 -14.576 13.092 1.00 51.97 178 ALA A C 1
ATOM 1437 O O . ALA A 1 178 ? -5.252 -14.895 14.296 1.00 51.97 178 ALA A O 1
#

Radius of gyration: 17.9 Å; Cα contacts (8 Å, |Δi|>4): 280; chains: 1; bounding box: 41×37×48 Å

Mean predicted aligned error: 4.07 Å

InterPro domains:
  IPR025683 Protein beta [PF14350] (4-172)

Nearest PDB structures (foldseek):
  8cap-assembly1_A  TM=3.924E-01  e=7.676E+00  Cylindrospermum stagnale
  7kse-assembly1_A  TM=2.306E-01  e=1.616E+00  Eastern chimpanzee simian foamy virus

Solvent-accessible surface area (backbone atoms only — not comparable to full-atom values): 10148 Å² total; per-residue (Å²): 84,78,48,75,63,50,78,44,72,94,48,61,65,65,62,54,49,51,53,50,52,56,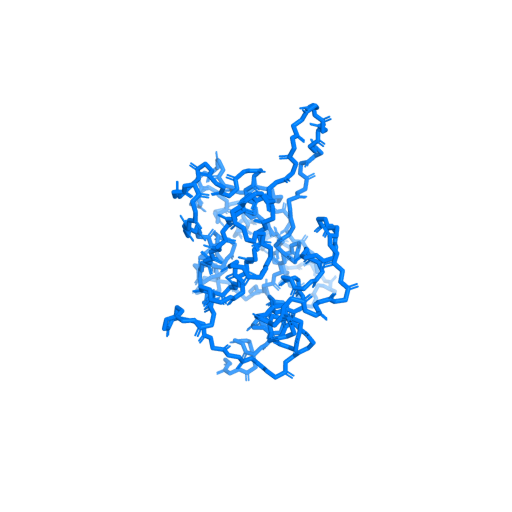50,46,66,64,47,65,75,40,88,87,56,87,54,43,27,40,31,28,29,37,41,60,95,53,64,56,78,60,39,44,79,52,38,38,49,49,67,37,53,48,51,56,50,40,62,57,44,50,76,78,43,92,53,41,84,48,57,58,71,71,48,60,86,71,87,73,79,84,72,90,66,82,85,63,38,59,46,54,50,64,60,94,52,29,37,40,39,22,30,22,42,78,95,57,53,14,54,26,46,14,24,47,55,42,77,67,35,88,83,62,72,84,81,85,43,72,32,46,52,41,41,56,31,13,50,76,67,62,43,95,64,88,50,71,68,48,48,48,49,34,29,35,53,47,39,54,50,54,53,51,53,65,61,74,77,107

Sequence (178 aa):
MFLDANFIRDISQDQVSDAIEESYRKIVSIKGVQKVVMLATSFPKSPAALGKDHEGEFDILEEKLYQNLSRKVDIGYGDYASINTQQIEIKGGTFVPRIDICLEDKFIYKRYRRHDGSYQRCAQNMVLDGRYSPLGTWADEEIKLATDGKHSGRSPSFWIAVRINYYVTKKVEMRSLA